Protein AF-A0A0M3J8T7-F1 (afdb_monomer)

Secondary structure (DSSP, 8-state):
---------------GGG---S------HHHHHHHHHHHHHHHHHHHHHH-TT----SS-S-HHHHHHHHHHHHHHHHHHHHHTTSSSPP-HHHHHHHHHHHHHHHHHS-TT-HHHHHHHHHHT-HHHHHHHHHTT---HHHHHHHHHHHHHHHS-GGGHHHHHHS-STTHHHHHHHHHHHHHHHHHHHHHHHHTHHHHHHHHHHHHHHHHHHHHT-

Sequence (217 aa):
PIARRSDAESADQFPLWVAGSSPAKFIDRENLMNVSSAFENLALVHEISLNSNFELPSSPTNPIEKAVKECVHRAFWDKIRDDLREDPPEYTSAFQVLMDIKKMIFEVIPEDRVRLRDEVESNLDEKLLKQQIDNGCFEVDRVTTYLVELMSRLCAPVRDEHIKVIFQNVEYFRGTCELLDQTKIDIANFTIKQNRSEIEAYSCLLVLLSSTFIELF

Nearest PDB structures (foldseek):
  8otz-assembly1_DW  TM=1.724E-01  e=2.177E+00  Bos taurus
  5c21-assembly1_B  TM=1.828E-01  e=7.008E+00  Escherichia coli
  5c22-assembly4_D  TM=1.950E-01  e=9.035E+00  Escherichia coli

Organism: Anisakis simplex (NCBI:txid6269)

Structure (mmCIF, N/CA/C/O backbone):
data_AF-A0A0M3J8T7-F1
#
_entry.id   AF-A0A0M3J8T7-F1
#
loop_
_atom_site.group_PDB
_atom_site.id
_atom_site.type_symbol
_atom_site.label_atom_id
_atom_site.label_alt_id
_atom_site.label_comp_id
_atom_site.label_asym_id
_atom_site.label_entity_id
_atom_site.label_seq_id
_atom_site.pdbx_PDB_ins_code
_atom_site.Cartn_x
_atom_site.Cartn_y
_atom_site.Cartn_z
_atom_site.occupancy
_atom_site.B_iso_or_equiv
_atom_site.auth_seq_id
_atom_site.auth_comp_id
_atom_site.auth_asym_id
_atom_site.auth_atom_id
_atom_site.pdbx_PDB_model_num
ATOM 1 N N . PRO A 1 1 ? 86.735 -25.136 -0.050 1.00 38.28 1 PRO A N 1
ATOM 2 C CA . PRO A 1 1 ? 86.570 -24.334 -1.291 1.00 38.28 1 PRO A CA 1
ATOM 3 C C . PRO A 1 1 ? 85.966 -25.216 -2.410 1.00 38.28 1 PRO A C 1
ATOM 5 O O . PRO A 1 1 ? 86.687 -26.025 -2.972 1.00 38.28 1 PRO A O 1
ATOM 8 N N . ILE A 1 2 ? 84.635 -25.384 -2.526 1.00 34.34 2 ILE A N 1
ATOM 9 C CA . ILE A 1 2 ? 83.646 -24.550 -3.274 1.00 34.34 2 ILE A CA 1
ATOM 10 C C . ILE A 1 2 ? 84.187 -24.196 -4.680 1.00 34.34 2 ILE A C 1
ATOM 12 O O . ILE A 1 2 ? 85.224 -23.550 -4.735 1.00 34.34 2 ILE A O 1
ATOM 16 N N . ALA A 1 3 ? 83.627 -24.608 -5.831 1.00 34.03 3 ALA A N 1
ATOM 17 C CA . ALA A 1 3 ? 82.229 -24.680 -6.316 1.00 34.03 3 ALA A CA 1
ATOM 18 C C . ALA A 1 3 ? 82.029 -25.890 -7.283 1.00 34.03 3 ALA A C 1
ATOM 20 O O . ALA A 1 3 ? 82.968 -26.250 -7.981 1.00 34.03 3 ALA A O 1
ATOM 21 N N . ARG A 1 4 ? 80.960 -26.709 -7.226 1.00 30.42 4 ARG A N 1
ATOM 22 C CA . ARG A 1 4 ? 79.533 -26.582 -7.658 1.00 30.42 4 ARG A CA 1
ATOM 23 C C . ARG A 1 4 ? 79.255 -26.582 -9.186 1.00 30.42 4 ARG A C 1
ATOM 25 O O . ARG A 1 4 ? 79.393 -25.553 -9.827 1.00 30.42 4 ARG A O 1
ATOM 32 N N . ARG A 1 5 ? 78.766 -27.749 -9.657 1.00 38.09 5 ARG A N 1
ATOM 33 C CA . ARG A 1 5 ? 77.617 -28.071 -10.557 1.00 38.09 5 ARG A CA 1
ATOM 34 C C . ARG A 1 5 ? 77.199 -27.104 -11.681 1.00 38.09 5 ARG A C 1
ATOM 36 O O . ARG A 1 5 ? 76.863 -25.960 -11.403 1.00 38.09 5 ARG A O 1
ATOM 43 N N . SER A 1 6 ? 76.935 -27.668 -12.866 1.00 34.66 6 SER A N 1
ATOM 44 C CA . SER A 1 6 ? 75.666 -27.451 -13.598 1.00 34.66 6 SER A CA 1
ATOM 45 C C . SER A 1 6 ? 75.433 -28.517 -14.686 1.00 34.66 6 SER A C 1
ATOM 47 O O . SER A 1 6 ? 75.788 -28.329 -15.840 1.00 34.66 6 SER A O 1
ATOM 49 N N . ASP A 1 7 ? 74.795 -29.623 -14.293 1.00 37.22 7 ASP A N 1
ATOM 50 C CA . ASP A 1 7 ? 73.860 -30.356 -15.156 1.00 37.22 7 ASP A CA 1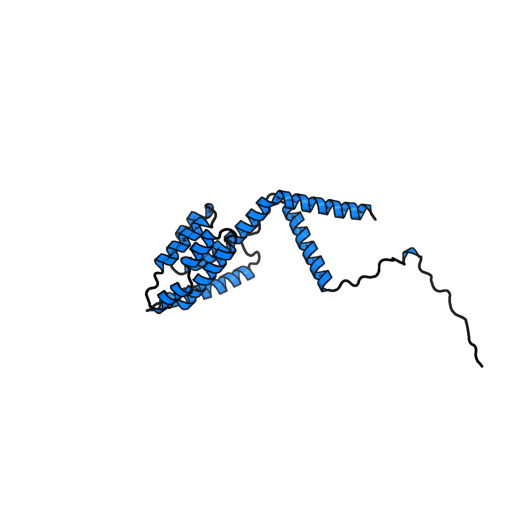
ATOM 51 C C . ASP A 1 7 ? 72.450 -29.913 -14.733 1.00 37.22 7 ASP A C 1
ATOM 53 O O . ASP A 1 7 ? 72.163 -29.950 -13.532 1.00 37.22 7 ASP A O 1
ATOM 57 N N . ALA A 1 8 ? 71.622 -29.458 -15.676 1.00 33.91 8 ALA A N 1
ATOM 58 C CA . ALA A 1 8 ? 70.147 -29.447 -15.636 1.00 33.91 8 ALA A CA 1
ATOM 59 C C . ALA A 1 8 ? 69.649 -28.772 -16.928 1.00 33.91 8 ALA A C 1
ATOM 61 O O . ALA A 1 8 ? 69.901 -27.593 -17.160 1.00 33.91 8 ALA A O 1
ATOM 62 N N . GLU A 1 9 ? 69.181 -29.572 -17.881 1.00 34.53 9 GLU A N 1
ATOM 63 C CA . GLU A 1 9 ? 67.752 -29.707 -18.209 1.00 34.53 9 GLU A CA 1
ATOM 64 C C . GLU A 1 9 ? 67.181 -28.502 -18.967 1.00 34.53 9 GLU A C 1
ATOM 66 O O . GLU A 1 9 ? 66.864 -27.445 -18.426 1.00 34.53 9 GLU A O 1
ATOM 71 N N . SER A 1 10 ? 67.045 -28.730 -20.272 1.00 35.22 10 SER A N 1
ATOM 72 C CA . SER A 1 10 ? 66.178 -28.024 -21.205 1.00 35.22 10 SER A CA 1
ATOM 73 C C . SER A 1 10 ? 64.774 -27.870 -20.619 1.00 35.22 10 SER A C 1
ATOM 75 O O . SER A 1 10 ? 63.993 -28.819 -20.607 1.00 35.22 10 SER A O 1
ATOM 77 N N . ALA A 1 11 ? 64.471 -26.670 -20.131 1.00 38.75 11 ALA A N 1
ATOM 78 C CA . ALA A 1 11 ? 63.119 -26.275 -19.784 1.00 38.75 11 ALA A CA 1
ATOM 79 C C . ALA A 1 11 ? 62.271 -26.218 -21.063 1.00 38.75 11 ALA A C 1
ATOM 81 O O . ALA A 1 11 ? 62.620 -25.500 -22.004 1.00 38.75 11 ALA A O 1
ATOM 82 N N . ASP A 1 12 ? 61.163 -26.961 -21.074 1.00 44.84 12 ASP A N 1
ATOM 83 C CA . ASP A 1 12 ? 60.079 -26.834 -22.046 1.00 44.84 12 ASP A CA 1
ATOM 84 C C . ASP A 1 12 ? 59.580 -25.386 -22.053 1.00 44.84 12 ASP A C 1
ATOM 86 O O . ASP A 1 12 ? 58.807 -24.942 -21.198 1.00 44.84 12 ASP A O 1
ATOM 90 N N . GLN A 1 13 ? 60.086 -24.610 -23.007 1.00 46.25 13 GLN A N 1
ATOM 91 C CA . GLN A 1 13 ? 59.726 -23.216 -23.173 1.00 46.25 13 GLN A CA 1
ATOM 92 C C . GLN A 1 13 ? 58.391 -23.164 -23.916 1.00 46.25 13 GLN A C 1
ATOM 94 O O . GLN A 1 13 ? 58.337 -23.246 -25.144 1.00 46.25 13 GLN A O 1
ATOM 99 N N . PHE A 1 14 ? 57.298 -23.067 -23.156 1.00 42.94 14 PHE A N 1
ATOM 100 C CA . PHE A 1 14 ? 55.974 -22.811 -23.716 1.00 42.94 14 PHE A CA 1
ATOM 101 C C . PHE A 1 14 ? 56.013 -21.566 -24.623 1.00 42.94 14 PHE A C 1
ATOM 103 O O . PHE A 1 14 ? 56.701 -20.589 -24.307 1.00 42.94 14 PHE A O 1
ATOM 110 N N . PRO A 1 15 ? 55.304 -21.585 -25.765 1.00 49.78 15 PRO A N 1
ATOM 111 C CA . PRO A 1 15 ? 55.390 -20.525 -26.758 1.00 49.78 15 PRO A CA 1
ATOM 112 C C . PRO A 1 15 ? 54.908 -19.176 -26.204 1.00 49.78 15 PRO A C 1
ATOM 114 O O . PRO A 1 15 ? 53.978 -19.103 -25.404 1.00 49.78 15 PRO A O 1
ATOM 117 N N . LEU A 1 16 ? 55.536 -18.095 -26.679 1.00 48.91 16 LEU A N 1
ATOM 118 C CA . LEU A 1 16 ? 55.414 -16.716 -26.178 1.00 48.91 16 LEU A CA 1
ATOM 119 C C . LEU A 1 16 ? 53.973 -16.159 -26.130 1.00 48.91 16 LEU A C 1
ATOM 121 O O . LEU A 1 16 ? 53.724 -15.188 -25.425 1.00 48.91 16 LEU A O 1
ATOM 125 N N . TRP A 1 17 ? 53.022 -16.769 -26.846 1.00 53.53 17 TRP A N 1
ATOM 126 C CA . TRP A 1 17 ? 51.603 -16.389 -26.821 1.00 53.53 17 TRP A CA 1
ATOM 127 C C . TRP A 1 17 ? 50.849 -16.894 -25.578 1.00 53.53 17 TRP A C 1
ATOM 129 O O . TRP A 1 17 ? 49.747 -16.428 -25.307 1.00 53.53 17 TRP A O 1
ATOM 139 N N . VAL A 1 18 ? 51.445 -17.800 -24.790 1.00 51.06 18 VAL A N 1
ATOM 140 C CA . VAL A 1 18 ? 50.930 -18.226 -23.473 1.00 51.06 18 VAL A CA 1
ATOM 141 C C . VAL A 1 18 ? 51.182 -17.155 -22.401 1.00 51.06 18 VAL A C 1
ATOM 143 O O . VAL A 1 18 ? 50.504 -17.129 -21.375 1.00 51.06 18 VAL A O 1
ATOM 146 N N . ALA A 1 19 ? 52.098 -16.212 -22.643 1.00 49.31 19 ALA A N 1
ATOM 147 C CA . ALA A 1 19 ? 52.302 -15.051 -21.784 1.00 49.31 19 ALA A CA 1
ATOM 148 C C . ALA A 1 19 ? 51.240 -13.977 -22.077 1.00 49.31 19 ALA A C 1
ATOM 150 O O . ALA A 1 19 ? 51.542 -12.893 -22.575 1.00 49.31 19 ALA A O 1
ATOM 151 N N . GLY A 1 20 ? 49.979 -14.289 -21.774 1.00 45.84 20 GLY A N 1
ATOM 152 C CA . GLY A 1 20 ? 48.913 -13.298 -21.713 1.00 45.84 20 GLY A CA 1
ATOM 153 C C . GLY A 1 20 ? 49.299 -12.221 -20.704 1.00 45.84 20 GLY A C 1
ATOM 154 O O . GLY A 1 20 ? 49.249 -12.437 -19.498 1.00 45.84 20 GLY A O 1
ATOM 155 N N . SER A 1 21 ? 49.701 -11.051 -21.191 1.00 44.50 21 SER A N 1
ATOM 156 C CA . SER A 1 21 ? 50.090 -9.881 -20.399 1.00 44.50 21 SER A CA 1
ATOM 157 C C . SER A 1 21 ? 48.899 -9.154 -19.762 1.00 44.50 21 SER A C 1
ATOM 159 O O . SER A 1 21 ? 48.996 -7.976 -19.423 1.00 44.50 21 SER A O 1
ATOM 161 N N . SER A 1 22 ? 47.781 -9.850 -19.545 1.00 48.53 22 SER A N 1
ATOM 162 C CA . SER A 1 22 ? 46.725 -9.359 -18.671 1.00 48.53 22 SER A CA 1
ATOM 163 C C . SER A 1 22 ? 47.001 -9.898 -17.269 1.00 48.53 22 SER A C 1
ATOM 165 O O . SER A 1 22 ? 47.004 -11.118 -17.089 1.00 48.53 22 SER A O 1
ATOM 167 N N . PRO A 1 23 ? 47.246 -9.039 -16.263 1.00 45.28 23 PRO A N 1
ATOM 168 C CA . PRO A 1 23 ? 47.346 -9.493 -14.885 1.00 45.28 23 PRO A CA 1
ATOM 169 C C . PRO A 1 23 ? 46.112 -10.335 -14.560 1.00 45.28 23 PRO A C 1
ATOM 171 O O . PRO A 1 23 ? 44.992 -9.899 -14.844 1.00 45.28 23 PRO A O 1
ATOM 174 N N . ALA A 1 24 ? 46.302 -11.525 -13.986 1.00 51.16 24 ALA A N 1
ATOM 175 C CA . ALA A 1 24 ? 45.203 -12.295 -13.422 1.00 51.16 24 ALA A CA 1
ATOM 176 C C . ALA A 1 24 ? 44.588 -11.458 -12.292 1.00 51.16 24 ALA A C 1
ATOM 178 O O . ALA A 1 24 ? 45.058 -11.465 -11.155 1.00 51.16 24 ALA A O 1
ATOM 179 N N . LYS A 1 25 ? 43.579 -10.649 -12.626 1.00 60.38 25 LYS A N 1
ATOM 180 C CA . LYS A 1 25 ? 42.753 -9.971 -11.638 1.00 60.38 25 LYS A CA 1
ATOM 181 C C . LYS A 1 25 ? 41.928 -11.061 -10.980 1.00 60.38 25 LYS A C 1
ATOM 183 O O . LYS A 1 25 ? 41.021 -11.609 -11.599 1.00 60.38 25 LYS A O 1
ATOM 188 N N . PHE A 1 26 ? 42.284 -11.402 -9.749 1.00 60.09 26 PHE A N 1
ATOM 189 C CA . PHE A 1 26 ? 41.436 -12.234 -8.915 1.00 60.09 26 PHE A CA 1
ATOM 190 C C . PHE A 1 26 ? 40.088 -11.524 -8.777 1.00 60.09 26 PHE A C 1
ATOM 192 O O . PHE A 1 26 ? 40.016 -10.383 -8.324 1.00 60.09 26 PHE A O 1
ATOM 199 N N . ILE A 1 27 ? 39.036 -12.170 -9.273 1.00 65.88 27 ILE A N 1
ATOM 200 C CA . ILE A 1 27 ? 37.672 -11.681 -9.125 1.00 65.88 27 ILE A CA 1
ATOM 201 C C . ILE A 1 27 ? 37.224 -12.120 -7.738 1.00 65.88 27 ILE A C 1
ATOM 203 O O . ILE A 1 27 ? 37.012 -13.309 -7.494 1.00 65.88 27 ILE A O 1
ATOM 207 N N . ASP A 1 28 ? 37.109 -11.165 -6.822 1.00 82.50 28 ASP A N 1
ATOM 208 C CA . ASP A 1 28 ? 36.542 -11.431 -5.505 1.00 82.50 28 ASP A CA 1
ATOM 209 C C . ASP A 1 28 ? 35.095 -11.920 -5.627 1.00 82.50 28 ASP A C 1
ATOM 211 O O . ASP A 1 28 ? 34.356 -11.543 -6.540 1.00 82.50 28 ASP A O 1
ATOM 215 N N . ARG A 1 29 ? 34.666 -12.758 -4.679 1.00 78.62 29 ARG A N 1
ATOM 216 C CA . ARG A 1 29 ? 33.330 -13.374 -4.685 1.00 78.62 29 ARG A CA 1
ATOM 217 C C . ARG A 1 29 ? 32.199 -12.342 -4.775 1.00 78.62 29 ARG A C 1
ATOM 219 O O . ARG A 1 29 ? 31.196 -12.606 -5.426 1.00 78.62 29 ARG A O 1
ATOM 226 N N . GLU A 1 30 ? 32.365 -11.186 -4.143 1.00 82.00 30 GLU A N 1
ATOM 227 C CA . GLU A 1 30 ? 31.408 -10.076 -4.204 1.00 82.00 30 GLU A CA 1
ATOM 228 C C . GLU A 1 30 ? 31.293 -9.503 -5.623 1.00 82.00 30 GLU A C 1
ATOM 230 O O . GLU A 1 30 ? 30.192 -9.366 -6.150 1.00 82.00 30 GLU A O 1
ATOM 235 N N . ASN A 1 31 ? 32.428 -9.283 -6.293 1.00 79.19 31 ASN A N 1
ATOM 236 C CA . ASN A 1 31 ? 32.453 -8.851 -7.689 1.00 79.19 31 ASN A CA 1
ATOM 237 C C . ASN A 1 31 ? 31.808 -9.895 -8.611 1.00 79.19 31 ASN A C 1
ATOM 239 O O . ASN A 1 31 ? 31.080 -9.528 -9.528 1.00 79.19 31 ASN A O 1
ATOM 243 N N . LEU A 1 32 ? 32.018 -11.188 -8.347 1.00 82.12 32 LEU A N 1
ATOM 244 C CA . LEU A 1 32 ? 31.382 -12.263 -9.110 1.00 82.12 32 LEU A CA 1
ATOM 245 C C . LEU A 1 32 ? 29.853 -12.275 -8.940 1.00 82.12 32 LEU A C 1
ATOM 247 O O . LEU A 1 32 ? 29.139 -12.432 -9.928 1.00 82.12 32 LEU A O 1
ATOM 251 N N . MET A 1 33 ? 29.347 -12.078 -7.717 1.00 81.81 33 MET A N 1
ATOM 252 C CA . MET A 1 33 ? 27.902 -11.969 -7.474 1.00 81.81 33 MET A CA 1
ATOM 253 C C . MET A 1 33 ? 27.307 -10.742 -8.167 1.00 81.81 33 MET A C 1
ATOM 255 O O . MET A 1 33 ? 26.292 -10.867 -8.843 1.00 81.81 33 MET A O 1
ATOM 259 N N . ASN A 1 34 ? 27.967 -9.586 -8.072 1.00 83.94 34 ASN A N 1
ATOM 260 C CA . ASN A 1 34 ? 27.513 -8.357 -8.724 1.00 83.94 34 ASN A CA 1
ATOM 261 C C . ASN A 1 34 ? 27.444 -8.509 -10.250 1.00 83.94 34 ASN A C 1
ATOM 263 O O . ASN A 1 34 ? 26.488 -8.053 -10.875 1.00 83.94 34 ASN A O 1
ATOM 267 N N . VAL A 1 35 ? 28.430 -9.182 -10.851 1.00 81.50 35 VAL A N 1
ATOM 268 C CA . VAL A 1 35 ? 28.433 -9.493 -12.286 1.00 81.50 35 VAL A CA 1
ATOM 269 C C . VAL A 1 35 ? 27.283 -10.438 -12.644 1.00 81.50 35 VAL A C 1
ATOM 271 O O . VAL A 1 35 ? 26.592 -10.181 -13.625 1.00 81.50 35 VAL A O 1
ATOM 274 N N . SER A 1 36 ? 27.027 -11.481 -11.845 1.00 81.12 36 SER A N 1
ATOM 275 C CA . SER A 1 36 ? 25.894 -12.398 -12.059 1.00 81.12 36 SER A CA 1
ATOM 276 C C . SER A 1 36 ? 24.556 -11.656 -12.067 1.00 81.12 36 SER A C 1
ATOM 278 O O . SER A 1 36 ? 23.798 -11.773 -13.027 1.00 81.12 36 SER A O 1
ATOM 280 N N . SER A 1 37 ? 24.302 -10.820 -11.057 1.00 82.06 37 SER A N 1
ATOM 281 C CA . SER A 1 37 ? 23.077 -10.016 -10.977 1.00 82.06 37 SER A CA 1
ATOM 282 C C . SER A 1 37 ? 22.955 -9.034 -12.144 1.00 82.06 37 SER A C 1
ATOM 284 O O . SER A 1 37 ? 21.866 -8.812 -12.668 1.00 82.06 37 SER A O 1
ATOM 286 N N . ALA A 1 38 ? 24.073 -8.449 -12.588 1.00 81.62 38 ALA A N 1
ATOM 287 C CA . ALA A 1 38 ? 24.079 -7.573 -13.753 1.00 81.62 38 ALA A CA 1
ATOM 288 C C . ALA A 1 38 ? 23.670 -8.324 -15.030 1.00 81.62 38 ALA A C 1
ATOM 290 O O . ALA A 1 38 ? 22.886 -7.786 -15.806 1.00 81.62 38 ALA A O 1
ATOM 291 N N . PHE A 1 39 ? 24.140 -9.562 -15.228 1.00 82.88 39 PHE A N 1
ATOM 292 C CA . PHE A 1 39 ? 23.739 -10.410 -16.357 1.00 82.88 39 PHE A CA 1
ATOM 293 C C . PHE A 1 39 ? 22.260 -10.803 -16.310 1.00 82.88 39 PHE A C 1
ATOM 295 O O . PHE A 1 39 ? 21.596 -10.772 -17.344 1.00 82.88 39 PHE A O 1
ATOM 302 N N . GLU A 1 40 ? 21.730 -11.134 -15.134 1.00 82.56 40 GLU A N 1
ATOM 303 C CA . GLU A 1 40 ? 20.306 -11.441 -14.949 1.00 82.56 40 GLU A CA 1
ATOM 304 C C . GLU A 1 40 ? 19.422 -10.236 -15.295 1.00 82.56 40 GLU A C 1
ATOM 306 O O . GLU A 1 40 ? 18.485 -10.357 -16.086 1.00 82.56 40 GLU A O 1
ATOM 311 N N . ASN A 1 41 ? 19.777 -9.049 -14.794 1.00 84.56 41 ASN A N 1
ATOM 312 C CA . ASN A 1 41 ? 19.087 -7.802 -15.132 1.00 84.56 41 ASN A CA 1
ATOM 313 C C . ASN A 1 41 ? 19.139 -7.512 -16.640 1.00 84.56 41 ASN A C 1
ATOM 315 O O . ASN A 1 41 ? 18.182 -6.997 -17.213 1.00 84.56 41 ASN A O 1
ATOM 319 N N . LEU A 1 42 ? 20.246 -7.859 -17.294 1.00 83.19 42 LEU A N 1
ATOM 320 C CA . LEU A 1 42 ? 20.436 -7.689 -18.731 1.00 83.19 42 LEU A CA 1
ATOM 321 C C . LEU A 1 42 ? 19.563 -8.609 -19.565 1.00 83.19 42 LEU A C 1
ATOM 323 O O . LEU A 1 42 ? 18.949 -8.171 -20.537 1.00 83.19 42 LEU A O 1
ATOM 327 N N . ALA A 1 43 ? 19.518 -9.882 -19.175 1.00 83.25 43 ALA A N 1
ATOM 328 C CA . ALA A 1 43 ? 18.658 -10.872 -19.794 1.00 83.25 43 ALA A CA 1
ATOM 329 C C . ALA A 1 43 ? 17.193 -10.436 -19.678 1.00 83.25 43 ALA A C 1
ATOM 331 O O . ALA A 1 43 ? 16.462 -10.498 -20.664 1.00 83.25 43 ALA A O 1
ATOM 332 N N . LEU A 1 44 ? 16.806 -9.889 -18.521 1.00 84.56 44 LEU A N 1
ATOM 333 C CA . LEU A 1 44 ? 15.478 -9.327 -18.303 1.00 84.56 44 LEU A CA 1
ATOM 334 C C . LEU A 1 44 ? 15.200 -8.105 -19.198 1.00 84.56 44 LEU A C 1
ATOM 336 O O . LEU A 1 44 ? 14.161 -8.054 -19.848 1.00 84.56 44 LEU A O 1
ATOM 340 N N . VAL A 1 45 ? 16.121 -7.137 -19.293 1.00 85.75 45 VAL A N 1
ATOM 341 C CA . VAL A 1 45 ? 15.995 -5.978 -20.208 1.00 85.75 45 VAL A CA 1
ATOM 342 C C . VAL A 1 45 ? 15.803 -6.437 -21.654 1.00 85.75 45 VAL A C 1
ATOM 344 O O . VAL A 1 45 ? 14.950 -5.910 -22.374 1.00 85.75 45 VAL A O 1
ATOM 347 N N . HIS A 1 46 ? 16.565 -7.446 -22.073 1.00 85.62 46 HIS A N 1
ATOM 348 C CA . HIS A 1 46 ? 16.453 -8.017 -23.406 1.00 85.62 46 HIS A CA 1
ATOM 349 C C . HIS A 1 46 ? 15.092 -8.695 -23.625 1.00 85.62 46 HIS A C 1
ATOM 351 O O . HIS A 1 46 ? 14.426 -8.422 -24.625 1.00 85.62 46 HIS A O 1
ATOM 357 N N . GLU A 1 47 ? 14.629 -9.505 -22.673 1.00 85.75 47 GLU A N 1
ATOM 358 C CA . GLU A 1 47 ? 13.313 -10.148 -22.714 1.00 85.75 47 GLU A CA 1
ATOM 359 C C . GLU A 1 47 ? 12.174 -9.123 -22.823 1.00 85.75 47 GLU A C 1
ATOM 361 O O . GLU A 1 47 ? 11.317 -9.238 -23.706 1.00 85.75 47 GLU A O 1
ATOM 366 N N . ILE A 1 48 ? 12.200 -8.080 -21.986 1.00 86.88 48 ILE A N 1
ATOM 367 C CA . ILE A 1 48 ? 11.214 -6.992 -22.008 1.00 86.88 48 ILE A CA 1
ATOM 368 C C . ILE A 1 48 ? 11.205 -6.310 -23.379 1.00 86.88 48 ILE A C 1
ATOM 370 O O . ILE A 1 48 ? 10.129 -6.041 -23.916 1.00 86.88 48 ILE A O 1
ATOM 374 N N . SER A 1 49 ? 12.382 -6.056 -23.965 1.00 85.06 49 SER A N 1
ATOM 375 C CA . SER A 1 49 ? 12.493 -5.395 -25.271 1.00 85.06 49 SER A CA 1
ATOM 376 C C . SER A 1 49 ? 11.864 -6.212 -26.405 1.00 85.06 49 SER A C 1
ATOM 378 O O . SER A 1 49 ? 11.156 -5.653 -27.240 1.00 85.06 49 SER A O 1
ATOM 380 N N . LEU A 1 50 ? 12.048 -7.537 -26.405 1.00 84.94 50 LEU A N 1
ATOM 381 C CA . LEU A 1 50 ? 11.540 -8.422 -27.457 1.00 84.94 50 LEU A CA 1
ATOM 382 C C . LEU A 1 50 ? 10.042 -8.710 -27.323 1.00 84.94 50 LEU A C 1
A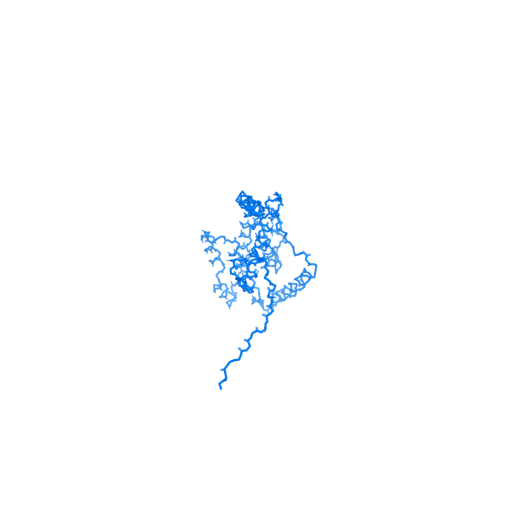TOM 384 O O . LEU A 1 50 ? 9.357 -8.911 -28.327 1.00 84.94 50 LEU A O 1
ATOM 388 N N . ASN A 1 51 ? 9.518 -8.744 -26.096 1.00 85.81 51 ASN A N 1
ATOM 389 C CA . ASN A 1 51 ? 8.117 -9.057 -25.850 1.00 85.81 51 ASN A CA 1
ATOM 390 C C . ASN A 1 51 ? 7.266 -7.782 -25.734 1.00 85.81 51 ASN A C 1
ATOM 392 O O . ASN A 1 51 ? 7.186 -7.157 -24.671 1.00 85.81 51 ASN A O 1
ATOM 396 N N . SER A 1 52 ? 6.578 -7.418 -26.826 1.00 79.62 52 SER A N 1
ATOM 397 C CA . SER A 1 52 ? 5.691 -6.240 -26.902 1.00 79.62 52 SER A CA 1
ATOM 398 C C . SER A 1 52 ? 4.598 -6.216 -25.829 1.00 79.62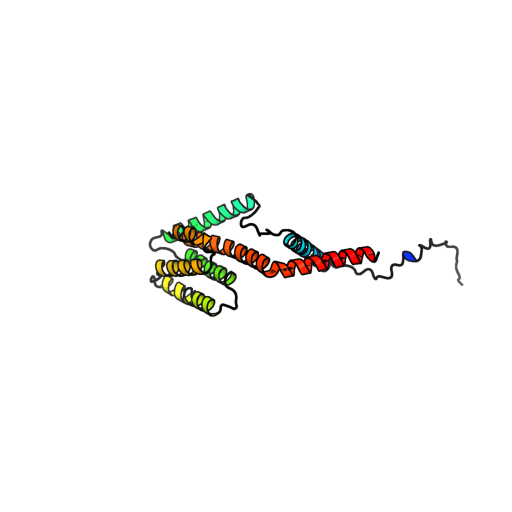 52 SER A C 1
ATOM 400 O O . SER A 1 52 ? 4.169 -5.143 -25.408 1.00 79.62 52 SER A O 1
ATOM 402 N N . ASN A 1 53 ? 4.188 -7.394 -25.358 1.00 83.12 53 ASN A N 1
ATOM 403 C CA . ASN A 1 53 ? 3.119 -7.584 -24.381 1.00 83.12 53 ASN A CA 1
ATOM 404 C C . ASN A 1 53 ? 3.660 -8.052 -23.021 1.00 83.12 53 ASN A C 1
ATOM 406 O O . ASN A 1 53 ? 2.934 -8.695 -22.269 1.00 83.12 53 ASN A O 1
ATOM 410 N N . PHE A 1 54 ? 4.936 -7.785 -22.721 1.00 86.31 54 PHE A N 1
ATOM 411 C CA . PHE A 1 54 ? 5.523 -8.123 -21.428 1.00 86.31 54 PHE A CA 1
ATOM 412 C C . PHE A 1 54 ? 4.730 -7.486 -20.278 1.00 86.31 54 PHE A C 1
ATOM 414 O O . PHE A 1 54 ? 4.527 -6.270 -20.257 1.00 86.31 54 PHE A O 1
ATOM 421 N N . GLU A 1 55 ? 4.329 -8.310 -19.311 1.00 83.94 55 GLU A N 1
ATOM 422 C CA . GLU A 1 55 ? 3.672 -7.899 -18.073 1.00 83.94 55 GLU A CA 1
ATOM 423 C C . GLU A 1 55 ? 4.137 -8.804 -16.929 1.00 83.94 55 GLU A C 1
ATOM 425 O O . GLU A 1 55 ? 4.234 -10.024 -17.073 1.00 83.94 55 GLU A O 1
ATOM 430 N N . LEU A 1 56 ? 4.412 -8.203 -15.776 1.00 83.75 56 LEU A N 1
ATOM 431 C CA . LEU A 1 56 ? 4.681 -8.916 -14.539 1.00 83.75 56 LEU A CA 1
ATOM 432 C C . LEU A 1 56 ? 3.403 -9.630 -14.065 1.00 83.75 56 LEU A C 1
ATOM 434 O O . LEU A 1 56 ? 2.330 -9.013 -14.054 1.00 83.75 56 LEU A O 1
ATOM 438 N N . PRO A 1 57 ? 3.497 -10.906 -13.651 1.00 79.06 57 PRO A N 1
ATOM 439 C CA . PRO A 1 57 ? 2.347 -11.676 -13.201 1.00 79.06 57 PRO A CA 1
ATOM 440 C C . PRO A 1 57 ? 1.807 -11.146 -11.868 1.00 79.06 57 PRO A C 1
ATOM 442 O O . PRO A 1 57 ? 2.561 -10.839 -10.948 1.00 79.06 57 PRO A O 1
ATOM 445 N N . SER A 1 58 ? 0.481 -11.103 -11.732 1.00 67.19 58 SER A N 1
ATOM 446 C CA . SER A 1 58 ? -0.210 -10.572 -10.548 1.00 67.19 58 SER A CA 1
ATOM 447 C C . SER A 1 58 ? -0.317 -11.551 -9.366 1.00 67.19 58 SER A C 1
ATOM 449 O O . SER A 1 58 ? -0.930 -11.227 -8.351 1.00 67.19 58 SER A O 1
ATOM 451 N N . SER A 1 59 ? 0.212 -12.776 -9.480 1.00 63.84 59 SER A N 1
ATOM 452 C CA . SER A 1 59 ? 0.024 -13.853 -8.493 1.00 63.84 59 SER A CA 1
ATOM 453 C C . SER A 1 59 ? 1.279 -14.711 -8.310 1.00 63.84 59 SER A C 1
ATOM 455 O O . SER A 1 59 ? 2.020 -14.901 -9.275 1.00 63.84 59 SER A O 1
ATOM 457 N N . PRO A 1 60 ? 1.508 -15.272 -7.102 1.00 58.97 60 PRO A N 1
ATOM 458 C CA . PRO A 1 60 ? 2.653 -16.139 -6.847 1.00 58.97 60 PRO A CA 1
ATOM 459 C C . PRO A 1 60 ? 2.569 -17.402 -7.709 1.00 58.97 60 PRO A C 1
ATOM 461 O O . PRO A 1 60 ? 1.556 -18.104 -7.717 1.00 58.97 60 PRO A O 1
ATOM 464 N N . THR A 1 61 ? 3.654 -17.699 -8.421 1.00 58.81 61 THR A N 1
ATOM 465 C CA . THR A 1 61 ? 3.758 -18.837 -9.348 1.00 58.81 61 THR A CA 1
ATOM 466 C C . THR A 1 61 ? 3.773 -20.187 -8.615 1.00 58.81 61 THR A C 1
ATOM 468 O O . THR A 1 61 ? 3.449 -21.216 -9.206 1.00 58.81 61 THR A O 1
ATOM 471 N N . ASN A 1 62 ? 4.128 -20.210 -7.323 1.00 70.75 62 ASN A N 1
ATOM 472 C CA . ASN A 1 62 ? 4.282 -21.439 -6.549 1.00 70.75 62 ASN A CA 1
ATOM 473 C C . ASN A 1 62 ? 3.019 -21.775 -5.716 1.00 70.75 62 ASN A C 1
ATOM 475 O O . ASN A 1 62 ? 2.625 -20.995 -4.845 1.00 70.75 62 ASN A O 1
ATOM 479 N N . PRO A 1 63 ? 2.400 -22.958 -5.908 1.00 68.56 63 PRO A N 1
ATOM 480 C CA . PRO A 1 63 ? 1.192 -23.357 -5.183 1.00 68.56 63 PRO A CA 1
ATOM 481 C C . PRO A 1 63 ? 1.406 -23.547 -3.672 1.00 68.56 63 PRO A C 1
ATOM 483 O O . PRO A 1 63 ? 0.469 -23.348 -2.902 1.00 68.56 63 PRO A O 1
ATOM 486 N N . ILE A 1 64 ? 2.619 -23.892 -3.230 1.00 55.12 64 ILE A N 1
ATOM 487 C CA . ILE A 1 64 ? 2.955 -24.027 -1.804 1.00 55.12 64 ILE A CA 1
ATOM 488 C C . ILE A 1 64 ? 3.068 -22.644 -1.165 1.00 55.12 64 ILE A C 1
ATOM 490 O O . ILE A 1 64 ? 2.501 -22.412 -0.103 1.00 55.12 64 ILE A O 1
ATOM 494 N N . GLU A 1 65 ? 3.746 -21.712 -1.833 1.00 60.03 65 GLU A N 1
ATOM 495 C CA . GLU A 1 65 ? 3.846 -20.318 -1.389 1.00 60.03 65 GLU A CA 1
ATOM 496 C C . GLU A 1 65 ? 2.457 -19.682 -1.280 1.00 60.03 65 GLU A C 1
ATOM 498 O O . GLU A 1 65 ? 2.137 -19.053 -0.272 1.00 60.03 65 GLU A O 1
ATOM 503 N N . LYS A 1 66 ? 1.591 -19.941 -2.266 1.00 69.94 66 LYS A N 1
ATOM 504 C CA . LYS A 1 66 ? 0.189 -19.524 -2.242 1.00 69.94 66 LYS A CA 1
ATOM 505 C C . LYS A 1 66 ? -0.570 -20.114 -1.050 1.00 69.94 66 LYS A C 1
ATOM 507 O O . LYS A 1 66 ? -1.202 -19.364 -0.315 1.00 69.94 66 LYS A O 1
ATOM 512 N N . ALA A 1 67 ? -0.479 -21.425 -0.824 1.00 58.62 67 ALA A N 1
ATOM 513 C CA . ALA A 1 67 ? -1.180 -22.095 0.273 1.00 58.62 67 ALA A CA 1
ATOM 514 C C . ALA A 1 67 ? -0.694 -21.637 1.661 1.00 58.62 67 ALA A C 1
ATOM 516 O O . ALA A 1 67 ? -1.501 -21.446 2.570 1.00 58.62 67 ALA A O 1
ATOM 517 N N . VAL A 1 68 ? 0.616 -21.423 1.827 1.00 55.50 68 VAL A N 1
ATOM 518 C CA . VAL A 1 68 ? 1.202 -20.893 3.068 1.00 55.50 68 VAL A CA 1
ATOM 519 C C . VAL A 1 68 ? 0.754 -19.449 3.294 1.00 55.50 68 VAL A C 1
ATOM 521 O O . VAL A 1 68 ? 0.298 -19.129 4.391 1.00 55.50 68 VAL A O 1
ATOM 524 N N . LYS A 1 69 ? 0.802 -18.601 2.257 1.00 67.94 69 LYS A N 1
ATOM 525 C CA . LYS A 1 69 ? 0.311 -17.216 2.313 1.00 67.94 69 LYS A CA 1
ATOM 526 C C . LYS A 1 69 ? -1.168 -17.175 2.702 1.00 67.94 69 LYS A C 1
ATOM 528 O O . LYS A 1 69 ? -1.529 -16.470 3.636 1.00 67.94 69 LYS A O 1
ATOM 533 N N . GLU A 1 70 ? -2.010 -17.983 2.061 1.00 71.62 70 GLU A N 1
ATOM 534 C CA . GLU A 1 70 ? -3.447 -18.068 2.356 1.00 71.62 70 GLU A CA 1
ATOM 535 C C . GLU A 1 70 ? -3.732 -18.557 3.782 1.00 71.62 70 GLU A C 1
ATOM 537 O O . GLU A 1 70 ? -4.582 -17.986 4.465 1.00 71.62 70 GLU A O 1
ATOM 542 N N . CYS A 1 71 ? -3.021 -19.583 4.259 1.00 53.91 71 CYS A N 1
ATOM 543 C CA . CYS A 1 71 ? -3.217 -20.131 5.600 1.00 53.91 71 CYS A CA 1
ATOM 544 C C . CYS A 1 71 ? -2.812 -19.137 6.699 1.00 53.91 71 CYS A C 1
ATOM 546 O O . CYS A 1 71 ? -3.553 -18.954 7.666 1.00 53.91 71 CYS A O 1
ATOM 548 N N . VAL A 1 72 ? -1.655 -18.482 6.547 1.00 60.06 72 VAL A N 1
ATOM 549 C CA . VAL A 1 72 ? -1.159 -17.477 7.502 1.00 60.06 72 VAL A CA 1
ATOM 550 C C . VAL A 1 72 ? -2.060 -16.246 7.497 1.00 60.06 72 VAL A C 1
ATOM 552 O O . VAL A 1 72 ? -2.446 -15.766 8.561 1.00 60.06 72 VAL A O 1
ATOM 555 N N . HIS A 1 73 ? -2.458 -15.776 6.311 1.00 75.75 73 HIS A N 1
ATOM 556 C CA . HIS A 1 73 ? -3.378 -14.651 6.189 1.00 75.75 73 HIS A CA 1
ATOM 557 C C . HIS A 1 73 ? -4.729 -14.985 6.829 1.00 75.75 73 HIS A C 1
ATOM 559 O O . HIS A 1 73 ? -5.252 -14.172 7.582 1.00 75.75 73 HIS A O 1
ATOM 565 N N . ARG A 1 74 ? -5.283 -16.184 6.602 1.00 77.50 74 ARG A N 1
ATOM 566 C CA . ARG A 1 74 ? -6.561 -16.590 7.205 1.00 77.50 74 ARG A CA 1
ATOM 567 C C . ARG A 1 74 ? -6.517 -16.525 8.732 1.00 77.50 74 ARG A C 1
ATOM 569 O O . ARG A 1 74 ? -7.363 -15.858 9.311 1.00 77.50 74 ARG A O 1
ATOM 576 N N . ALA A 1 75 ? -5.531 -17.158 9.367 1.00 73.81 75 ALA A N 1
ATOM 577 C CA . ALA A 1 75 ? -5.432 -17.172 10.829 1.00 73.81 75 ALA A CA 1
ATOM 578 C C . ALA A 1 75 ? -5.286 -15.757 11.421 1.00 73.81 75 ALA A C 1
ATOM 580 O O . ALA A 1 75 ? -5.853 -15.453 12.469 1.00 73.81 75 ALA A O 1
ATOM 581 N N . PHE A 1 76 ? -4.561 -14.879 10.725 1.00 79.94 76 PHE A N 1
ATOM 582 C CA . PHE A 1 76 ? -4.416 -13.478 11.106 1.00 79.94 76 PHE A CA 1
ATOM 583 C C . PHE A 1 76 ? -5.746 -12.708 11.040 1.00 79.94 76 PHE A C 1
ATOM 585 O O . PHE A 1 76 ? -6.112 -12.023 11.994 1.00 79.94 76 PHE A O 1
ATOM 592 N N . TRP A 1 77 ? -6.499 -12.850 9.946 1.00 82.31 77 TRP A N 1
ATOM 593 C CA . TRP A 1 77 ? -7.795 -12.183 9.784 1.00 82.31 77 TRP A CA 1
ATOM 594 C C . TRP A 1 77 ? -8.886 -12.770 10.683 1.00 82.31 77 TRP A C 1
ATOM 596 O O . TRP A 1 77 ? -9.758 -12.031 11.134 1.00 82.31 77 TRP A O 1
ATOM 606 N N . ASP A 1 78 ? -8.825 -14.070 10.981 1.00 83.44 78 ASP A N 1
ATOM 607 C CA . ASP A 1 78 ? -9.722 -14.714 11.941 1.00 83.44 78 ASP A CA 1
ATOM 608 C C . ASP A 1 78 ? -9.538 -14.111 13.338 1.00 83.44 78 ASP A C 1
ATOM 610 O O . ASP A 1 78 ? -10.529 -13.719 13.948 1.00 83.44 78 ASP A O 1
ATOM 614 N N . LYS A 1 79 ? -8.288 -13.904 13.781 1.00 83.81 79 LYS A N 1
ATOM 615 C CA . LYS A 1 79 ? -8.003 -13.213 15.046 1.00 83.81 79 LYS A CA 1
ATOM 616 C C . LYS A 1 79 ? -8.617 -11.812 15.082 1.00 83.81 79 LYS A C 1
ATOM 618 O O . LYS A 1 79 ? -9.344 -11.499 16.009 1.00 83.81 79 LYS A O 1
ATOM 623 N N . ILE A 1 80 ? -8.376 -10.979 14.066 1.00 80.94 80 ILE A N 1
ATOM 624 C CA . ILE A 1 80 ? -8.932 -9.611 14.029 1.00 80.94 80 ILE A CA 1
ATOM 625 C C . ILE A 1 80 ? -10.464 -9.642 14.071 1.00 80.94 80 ILE A C 1
ATOM 627 O O . ILE A 1 80 ? -11.095 -8.776 14.672 1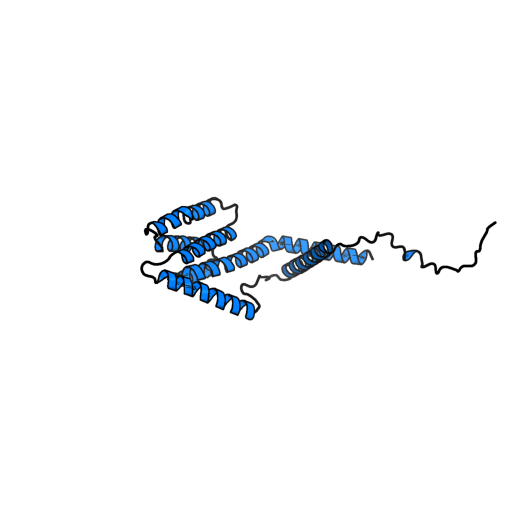.00 80.94 80 ILE A O 1
ATOM 631 N N . ARG A 1 81 ? -11.081 -10.636 13.426 1.00 81.81 81 ARG A N 1
ATOM 632 C CA . ARG A 1 81 ? -12.535 -10.804 13.452 1.00 81.81 81 ARG A CA 1
ATOM 633 C C . ARG A 1 81 ? -13.040 -11.141 14.849 1.00 81.81 81 ARG A C 1
ATOM 635 O O . ARG A 1 81 ? -14.122 -10.681 15.200 1.00 81.81 81 ARG A O 1
ATOM 642 N N . ASP A 1 82 ? -12.293 -11.935 15.601 1.00 84.19 82 ASP A N 1
ATOM 643 C CA . ASP A 1 82 ? -12.634 -12.289 16.973 1.00 84.19 82 ASP A CA 1
ATOM 644 C C . ASP A 1 82 ? -12.398 -11.106 17.929 1.00 84.19 82 ASP A C 1
ATOM 646 O O . ASP A 1 82 ? -13.326 -10.765 18.657 1.00 84.19 82 ASP A O 1
ATOM 650 N N . ASP A 1 83 ? -11.264 -10.397 17.823 1.00 82.69 83 ASP A N 1
ATOM 651 C CA . ASP A 1 83 ? -10.952 -9.175 18.592 1.00 82.69 83 ASP A CA 1
ATOM 652 C C . ASP A 1 83 ? -12.080 -8.120 18.451 1.00 82.69 83 ASP A C 1
ATOM 654 O O . ASP A 1 83 ? -12.537 -7.516 19.423 1.00 82.69 83 ASP A O 1
ATOM 658 N N . LEU A 1 84 ? -12.608 -7.932 17.234 1.00 76.38 84 LEU A N 1
ATOM 659 C CA . LEU A 1 84 ? -13.689 -6.971 16.960 1.00 76.38 84 LEU A CA 1
ATOM 660 C C . LEU A 1 84 ? -15.091 -7.444 17.385 1.00 76.38 84 LEU A C 1
ATOM 662 O O . LEU A 1 84 ? -16.030 -6.648 17.356 1.00 76.38 84 LEU A O 1
ATOM 666 N N . ARG A 1 85 ? -15.267 -8.727 17.720 1.00 80.25 85 ARG A N 1
ATOM 667 C CA . ARG A 1 85 ? -16.540 -9.283 18.216 1.00 80.25 85 ARG A CA 1
ATOM 668 C C . ARG A 1 85 ? -16.667 -9.210 19.734 1.00 80.25 85 ARG A C 1
ATOM 670 O O . ARG A 1 85 ? -17.752 -9.500 20.240 1.00 80.25 85 ARG A O 1
ATOM 677 N N . GLU A 1 86 ? -15.590 -8.882 20.441 1.00 80.62 86 GLU A N 1
ATOM 678 C CA . GLU A 1 86 ? -15.624 -8.677 21.887 1.00 80.62 86 GLU A CA 1
ATOM 679 C C . GLU A 1 86 ? -16.543 -7.503 22.273 1.00 80.62 86 GLU A C 1
ATOM 681 O O . GLU A 1 86 ? -16.853 -6.632 21.457 1.00 80.62 86 GLU A O 1
ATOM 686 N N . ASP A 1 87 ? -17.005 -7.495 23.526 1.00 75.06 87 ASP A N 1
ATOM 687 C CA . ASP A 1 87 ? -17.831 -6.421 24.089 1.00 75.06 87 ASP A CA 1
ATOM 688 C C . ASP A 1 87 ? -17.174 -5.877 25.376 1.00 75.06 87 ASP A C 1
ATOM 690 O O . ASP A 1 87 ? -17.263 -6.529 26.425 1.00 75.06 87 ASP A O 1
ATOM 694 N N . PRO A 1 88 ? -16.489 -4.713 25.327 1.00 74.25 88 PRO A N 1
ATOM 695 C CA . PRO A 1 88 ? -16.308 -3.836 24.162 1.00 74.25 88 PRO A CA 1
ATOM 696 C C . PRO A 1 88 ? -15.273 -4.377 23.144 1.00 74.25 88 PRO A C 1
ATOM 698 O O . PRO A 1 88 ? -14.393 -5.139 23.540 1.00 74.25 88 PRO A O 1
ATOM 701 N N . PRO A 1 89 ? -15.316 -3.955 21.863 1.00 77.44 89 PRO A N 1
ATOM 702 C CA . PRO A 1 89 ? -14.390 -4.436 20.830 1.00 77.44 89 PRO A CA 1
ATOM 703 C C . PRO A 1 89 ? -12.922 -4.080 21.104 1.00 77.44 89 PRO A C 1
ATOM 705 O O . PRO A 1 89 ? -12.618 -2.941 21.478 1.00 77.44 89 PRO A O 1
ATOM 708 N N . GLU A 1 90 ? -11.999 -5.004 20.821 1.00 83.25 90 GLU A N 1
ATOM 709 C CA . GLU A 1 90 ? -10.558 -4.752 20.890 1.00 83.25 90 GLU A CA 1
ATOM 710 C C . GLU A 1 90 ? -10.010 -4.284 19.528 1.00 83.25 90 GLU A C 1
ATOM 712 O O . GLU A 1 90 ? -10.019 -5.002 18.529 1.00 83.25 90 GLU A O 1
ATOM 717 N N . TYR A 1 91 ? -9.475 -3.060 19.478 1.00 81.12 91 TYR A N 1
ATOM 718 C CA . TYR A 1 91 ? -8.985 -2.455 18.231 1.00 81.12 91 TYR A CA 1
ATOM 719 C C . TYR A 1 91 ? -7.478 -2.614 17.988 1.00 81.12 91 TYR A C 1
ATOM 721 O O . TYR A 1 91 ? -7.003 -2.205 16.930 1.00 81.12 91 TYR A O 1
ATOM 729 N N . THR A 1 92 ? -6.710 -3.200 18.913 1.00 85.31 92 THR A N 1
ATOM 730 C CA . THR A 1 92 ? -5.235 -3.254 18.848 1.00 85.31 92 THR A CA 1
ATOM 731 C C . THR A 1 92 ? -4.727 -3.819 17.519 1.00 85.31 92 THR A C 1
ATOM 733 O O . THR A 1 92 ? -3.944 -3.176 16.815 1.00 85.31 92 THR A O 1
ATOM 736 N N . SER A 1 93 ? -5.208 -5.009 17.145 1.00 82.06 93 SER A N 1
ATOM 737 C CA . SER A 1 93 ? -4.788 -5.696 15.922 1.00 82.06 93 SER A CA 1
ATOM 738 C C . SER A 1 93 ? -5.258 -4.952 14.661 1.00 82.06 93 SER A C 1
ATOM 740 O O . SER A 1 93 ? -4.489 -4.778 13.717 1.00 82.06 93 SER A O 1
ATOM 742 N N . ALA A 1 94 ? -6.500 -4.455 14.652 1.00 81.25 94 ALA A N 1
ATOM 743 C CA . ALA A 1 94 ? -7.067 -3.711 13.523 1.00 81.25 94 ALA A CA 1
ATOM 744 C C . ALA A 1 94 ? -6.352 -2.367 13.286 1.00 81.25 94 ALA A C 1
ATOM 746 O O . ALA A 1 94 ? -6.109 -1.977 12.144 1.00 81.25 94 ALA A O 1
ATOM 747 N N . PHE A 1 95 ? -5.962 -1.679 14.359 1.00 84.94 95 PHE A N 1
ATOM 748 C CA . PHE A 1 95 ? -5.215 -0.428 14.291 1.00 84.94 95 PHE A CA 1
ATOM 749 C C . PHE A 1 95 ? -3.832 -0.620 13.666 1.00 84.94 95 PHE A C 1
ATOM 751 O O . PHE A 1 95 ? -3.409 0.179 12.831 1.00 84.94 95 PHE A O 1
ATOM 758 N N . GLN A 1 96 ? -3.136 -1.702 14.018 1.00 86.19 96 GLN A N 1
ATOM 759 C CA . GLN A 1 96 ? -1.841 -2.009 13.417 1.00 86.19 96 GLN A CA 1
ATOM 760 C C . GLN A 1 96 ? -1.96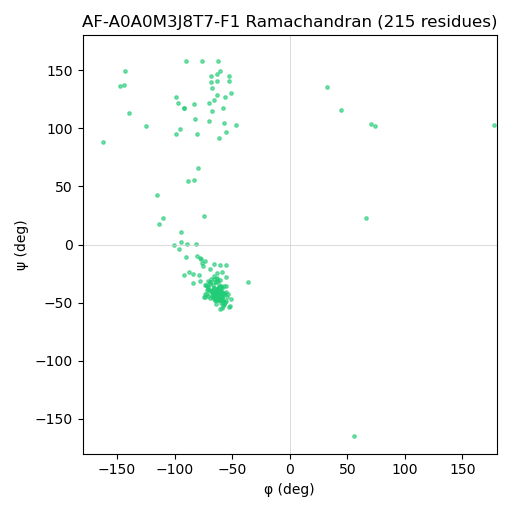3 -2.244 11.907 1.00 86.19 96 GLN A C 1
ATOM 762 O O . GLN A 1 96 ? -1.188 -1.684 11.133 1.00 86.19 96 GLN A O 1
ATOM 767 N N . VAL A 1 97 ? -2.994 -2.978 11.482 1.00 85.06 97 VAL A N 1
ATOM 768 C CA . VAL A 1 97 ? -3.294 -3.179 10.058 1.00 85.06 97 VAL A CA 1
ATOM 769 C C . VAL A 1 97 ? -3.598 -1.864 9.347 1.00 85.06 97 VAL A C 1
ATOM 771 O O . VAL A 1 97 ? -3.115 -1.643 8.240 1.00 85.06 97 VAL A O 1
ATOM 774 N N . LEU A 1 98 ? -4.349 -0.960 9.977 1.00 84.56 98 LEU A N 1
ATOM 775 C CA . LEU A 1 98 ? -4.611 0.367 9.425 1.00 84.56 98 LEU A CA 1
ATOM 776 C C . LEU A 1 98 ? -3.310 1.157 9.195 1.00 84.56 98 LEU A C 1
ATOM 778 O O . LEU A 1 98 ? -3.158 1.813 8.162 1.00 84.56 98 LEU A O 1
ATOM 782 N N . MET A 1 99 ? -2.352 1.070 10.122 1.00 90.75 99 MET A N 1
ATOM 783 C CA . MET A 1 99 ? -1.044 1.716 9.969 1.00 90.75 99 MET A CA 1
ATOM 784 C C . MET A 1 99 ? -0.193 1.061 8.880 1.00 90.75 99 MET A C 1
ATOM 786 O O . MET A 1 99 ? 0.541 1.751 8.173 1.00 90.75 99 MET A O 1
ATOM 790 N N . ASP A 1 100 ? -0.303 -0.251 8.695 1.00 87.06 100 ASP A N 1
ATOM 791 C CA . ASP A 1 100 ? 0.384 -0.938 7.603 1.00 87.06 100 ASP A CA 1
ATOM 792 C C . ASP A 1 100 ? -0.236 -0.595 6.241 1.00 87.06 100 ASP A C 1
ATOM 794 O O . ASP A 1 100 ? 0.498 -0.312 5.294 1.00 87.06 100 ASP A O 1
ATOM 798 N N . ILE A 1 101 ? -1.563 -0.466 6.154 1.00 84.88 101 ILE A N 1
ATOM 799 C CA . ILE A 1 101 ? -2.254 0.051 4.962 1.00 84.88 101 ILE A CA 1
ATOM 800 C C . ILE A 1 101 ? -1.777 1.465 4.628 1.00 84.88 101 ILE A C 1
ATOM 802 O O . ILE A 1 101 ? -1.456 1.739 3.472 1.00 84.88 101 ILE A O 1
ATOM 806 N N . LYS A 1 102 ? -1.658 2.354 5.623 1.00 90.00 102 LYS A N 1
ATOM 807 C CA . LYS A 1 102 ? -1.098 3.701 5.430 1.00 90.00 102 LYS A CA 1
ATOM 808 C C . LYS A 1 102 ? 0.299 3.644 4.799 1.00 90.00 102 LYS A C 1
ATOM 810 O O . LYS A 1 102 ? 0.562 4.368 3.841 1.00 90.00 102 LYS A O 1
ATOM 815 N N . LYS A 1 103 ? 1.187 2.766 5.280 1.00 90.06 103 LYS A N 1
ATOM 816 C CA . LYS A 1 103 ? 2.529 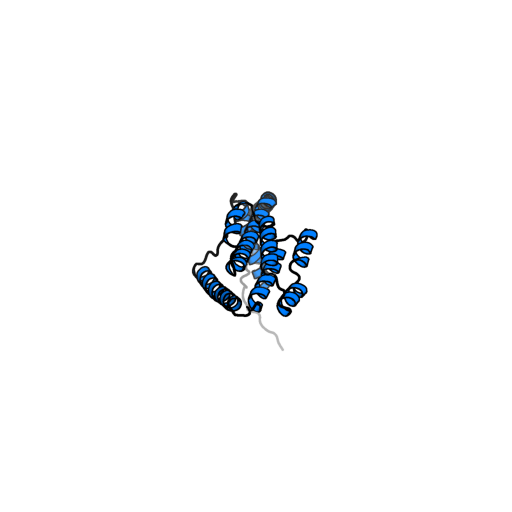2.583 4.691 1.00 90.06 103 LYS A CA 1
ATOM 817 C C . LYS A 1 103 ? 2.453 2.084 3.248 1.00 90.06 103 LYS A C 1
ATOM 819 O O . LYS A 1 103 ? 3.098 2.661 2.380 1.00 90.06 103 LYS A O 1
ATOM 824 N N . MET A 1 104 ? 1.628 1.072 2.976 1.00 86.31 104 MET A N 1
ATOM 825 C CA . MET A 1 104 ? 1.441 0.535 1.622 1.00 86.31 104 MET A CA 1
ATOM 826 C C . MET A 1 104 ? 0.895 1.595 0.654 1.00 86.31 104 MET A C 1
ATOM 828 O O . MET A 1 104 ? 1.312 1.651 -0.500 1.00 86.31 104 MET A O 1
ATOM 832 N N . ILE A 1 105 ? 0.009 2.476 1.120 1.00 87.38 105 ILE A N 1
ATOM 833 C CA . ILE A 1 105 ? -0.474 3.628 0.350 1.00 87.38 105 ILE A CA 1
ATOM 834 C C . ILE A 1 105 ? 0.684 4.573 0.003 1.00 87.38 105 ILE A C 1
ATOM 836 O O . ILE A 1 105 ? 0.793 5.005 -1.143 1.00 87.38 105 ILE A O 1
ATOM 840 N N . PHE A 1 106 ? 1.581 4.870 0.946 1.00 90.00 106 PHE A N 1
ATOM 841 C CA . PHE A 1 106 ? 2.757 5.700 0.665 1.00 90.00 106 PHE A CA 1
ATOM 842 C C . PHE A 1 106 ? 3.742 5.054 -0.312 1.00 90.00 106 PHE A C 1
ATOM 844 O O . PHE A 1 106 ? 4.398 5.776 -1.054 1.00 90.00 106 PHE A O 1
ATOM 851 N N . GLU A 1 107 ? 3.839 3.728 -0.355 1.00 86.88 107 GLU A N 1
ATOM 852 C CA . GLU A 1 107 ? 4.644 3.030 -1.368 1.00 86.88 107 GLU A CA 1
ATOM 853 C C . GLU A 1 107 ? 4.042 3.158 -2.776 1.00 86.88 107 GLU A C 1
ATOM 855 O O . GLU A 1 107 ? 4.768 3.154 -3.766 1.00 86.88 107 GLU A O 1
ATOM 860 N N . VAL A 1 108 ? 2.716 3.289 -2.869 1.00 85.81 108 VAL A N 1
ATOM 861 C CA . VAL A 1 108 ? 1.983 3.454 -4.133 1.00 85.81 108 VAL A CA 1
ATOM 862 C C . VAL A 1 108 ? 1.962 4.915 -4.593 1.00 85.81 108 VAL A C 1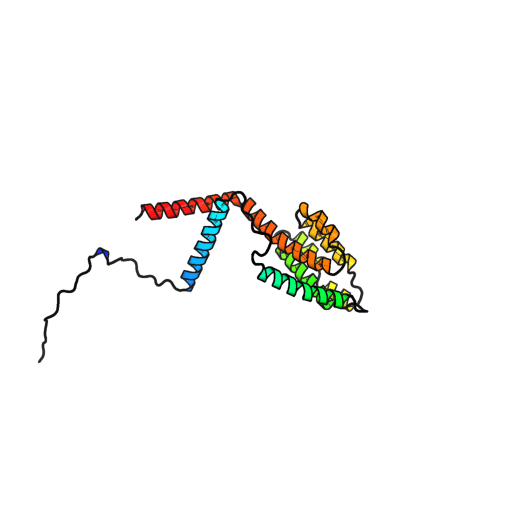
ATOM 864 O O . VAL A 1 108 ? 1.963 5.183 -5.794 1.00 85.81 108 VAL A O 1
ATOM 867 N N . ILE A 1 109 ? 1.937 5.878 -3.667 1.00 87.31 109 ILE A N 1
ATOM 868 C CA . ILE A 1 109 ? 1.893 7.308 -3.991 1.00 87.31 109 ILE A CA 1
ATOM 869 C C . ILE A 1 109 ? 3.310 7.836 -4.284 1.00 87.31 109 ILE A C 1
ATOM 871 O O . ILE A 1 109 ? 4.148 7.857 -3.375 1.00 87.31 109 ILE A O 1
ATOM 875 N N . PRO A 1 110 ? 3.562 8.380 -5.491 1.00 85.50 110 PRO A N 1
ATOM 876 C CA . PRO A 1 110 ? 4.822 9.044 -5.817 1.00 85.50 110 PRO A CA 1
ATOM 877 C C . PRO A 1 110 ? 5.205 10.145 -4.812 1.00 85.50 110 PRO A C 1
ATOM 879 O O . PRO A 1 110 ? 4.341 10.842 -4.272 1.00 85.50 110 PRO A O 1
ATOM 882 N N . GLU A 1 111 ? 6.502 10.311 -4.544 1.00 88.19 111 GLU A N 1
ATOM 883 C CA . GLU A 1 111 ? 7.012 11.271 -3.548 1.00 88.19 111 GLU A CA 1
ATOM 884 C C . GLU A 1 111 ? 6.698 12.735 -3.891 1.00 88.19 111 GLU A C 1
ATOM 886 O O . GLU A 1 111 ? 6.498 13.558 -2.999 1.00 88.19 111 GLU A O 1
ATOM 891 N N . ASP A 1 112 ? 6.582 13.056 -5.178 1.00 89.31 112 ASP A N 1
ATOM 892 C CA . ASP A 1 112 ? 6.277 14.395 -5.686 1.00 89.31 112 ASP A CA 1
ATOM 893 C C . ASP A 1 112 ? 4.809 14.816 -5.471 1.00 89.31 112 ASP A C 1
ATOM 895 O O . ASP A 1 112 ? 4.478 16.005 -5.531 1.00 89.31 112 ASP A O 1
ATOM 899 N N . ARG A 1 113 ? 3.913 13.876 -5.137 1.00 90.12 113 ARG A N 1
ATOM 900 C CA . ARG A 1 113 ? 2.497 14.147 -4.833 1.00 90.12 113 ARG A CA 1
ATOM 901 C C . ARG A 1 113 ? 2.281 14.595 -3.386 1.00 90.12 113 ARG A C 1
ATOM 903 O O . ARG A 1 113 ? 1.444 14.042 -2.672 1.00 90.12 113 ARG A O 1
ATOM 910 N N . VAL A 1 114 ? 2.982 15.653 -2.980 1.00 93.44 114 VAL A N 1
ATOM 911 C CA . VAL A 1 114 ? 2.995 16.189 -1.603 1.00 93.44 114 VAL A CA 1
ATOM 912 C C . VAL A 1 114 ? 1.587 16.431 -1.051 1.00 93.44 114 VAL A C 1
ATOM 914 O O . VAL A 1 114 ? 1.263 15.948 0.023 1.00 93.44 114 VAL A O 1
ATOM 917 N N . ARG A 1 115 ? 0.697 17.074 -1.820 1.00 94.00 115 ARG A N 1
ATOM 918 C CA . ARG A 1 115 ? -0.677 17.365 -1.362 1.00 94.00 115 ARG A CA 1
ATOM 919 C C . ARG A 1 115 ? -1.483 16.115 -1.009 1.00 94.00 115 ARG A C 1
ATOM 921 O O . ARG A 1 115 ? -2.230 16.132 -0.040 1.00 94.00 115 ARG A O 1
ATOM 928 N N . LEU A 1 116 ? -1.356 15.056 -1.811 1.00 92.62 116 LEU A N 1
ATOM 929 C CA . LEU A 1 116 ? -2.064 13.800 -1.562 1.00 92.62 116 LEU A CA 1
ATOM 930 C C . LEU A 1 116 ? -1.453 13.074 -0.361 1.00 92.62 116 LEU A C 1
ATOM 932 O O . LEU A 1 116 ? -2.177 12.528 0.459 1.00 92.62 116 LEU A O 1
ATOM 936 N N . ARG A 1 117 ? -0.124 13.109 -0.231 1.00 93.81 117 ARG A N 1
ATOM 937 C CA . ARG A 1 117 ? 0.596 12.561 0.923 1.00 93.81 117 ARG A CA 1
ATOM 938 C C . ARG A 1 117 ? 0.199 13.250 2.233 1.00 93.81 117 ARG A C 1
ATOM 940 O O . ARG A 1 117 ? -0.094 12.554 3.199 1.00 93.81 117 ARG A O 1
ATOM 947 N N . ASP A 1 118 ? 0.107 14.578 2.240 1.00 95.12 118 ASP A N 1
ATOM 948 C CA . ASP A 1 118 ? -0.338 15.362 3.401 1.00 95.12 118 ASP A CA 1
ATOM 949 C C . ASP A 1 118 ? -1.801 15.065 3.768 1.00 95.12 118 ASP A C 1
ATOM 951 O O . ASP A 1 118 ? -2.147 14.957 4.943 1.00 95.12 118 ASP A O 1
ATOM 955 N N . GLU A 1 119 ? -2.668 14.893 2.764 1.00 95.25 119 GLU A N 1
ATOM 956 C CA . GLU A 1 119 ? -4.064 14.490 2.961 1.00 95.25 119 GLU A CA 1
ATOM 957 C C . GLU A 1 119 ? -4.158 13.119 3.655 1.00 95.25 119 GLU A C 1
ATOM 959 O O . GLU A 1 119 ? -4.913 12.972 4.619 1.00 95.25 119 GLU A O 1
ATOM 964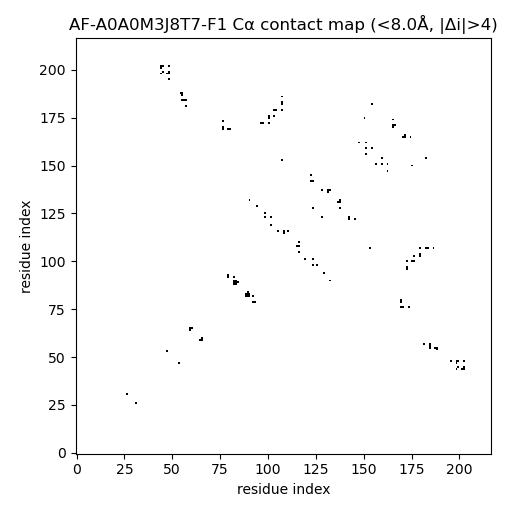 N N . VAL A 1 120 ? -3.373 12.133 3.198 1.00 94.38 120 VAL A N 1
ATOM 965 C CA . VAL A 1 120 ? -3.294 10.795 3.811 1.00 94.38 120 VAL A CA 1
ATOM 966 C C . VAL A 1 120 ? -2.757 10.877 5.234 1.00 94.38 120 VAL A C 1
ATOM 968 O O . VAL A 1 120 ? -3.337 10.274 6.136 1.00 94.38 120 VAL A O 1
ATOM 971 N N . GLU A 1 121 ? -1.695 11.650 5.460 1.00 95.00 121 GLU A N 1
ATOM 972 C CA . GLU A 1 121 ? -1.102 11.822 6.788 1.00 95.00 121 GLU A CA 1
ATOM 973 C C . GLU A 1 121 ? -2.097 12.434 7.778 1.00 95.00 121 GLU A C 1
ATOM 975 O O . GLU A 1 121 ? -2.218 11.955 8.901 1.00 95.00 121 GLU A O 1
ATOM 980 N N . SER A 1 122 ? -2.863 13.437 7.342 1.00 94.12 122 SER A N 1
ATOM 981 C CA . SER A 1 122 ? -3.851 14.108 8.186 1.00 94.12 122 SER A CA 1
ATOM 982 C C . SER A 1 122 ? -5.071 13.243 8.506 1.00 94.12 122 SER A C 1
ATOM 984 O O . SER A 1 122 ? -5.625 13.372 9.597 1.00 94.12 122 SER A O 1
ATOM 986 N N . ASN A 1 123 ? -5.544 12.419 7.566 1.00 92.75 123 ASN A N 1
ATOM 987 C CA . ASN A 1 123 ? -6.727 11.578 7.784 1.00 92.75 123 ASN A CA 1
ATOM 988 C C . ASN A 1 123 ? -6.390 10.268 8.507 1.00 92.75 123 ASN A C 1
ATOM 990 O O . ASN A 1 123 ? -7.248 9.716 9.192 1.00 92.75 123 ASN A O 1
ATOM 994 N N . LEU A 1 124 ? -5.147 9.795 8.384 1.00 93.25 124 LEU A N 1
ATOM 995 C CA . LEU A 1 124 ? -4.630 8.596 9.043 1.00 93.25 124 LEU A CA 1
ATOM 996 C C . LEU A 1 124 ? -3.519 8.943 10.049 1.00 93.25 124 LEU A C 1
ATOM 998 O O . LEU A 1 124 ? -2.486 8.271 10.100 1.00 93.25 124 LEU A O 1
ATOM 1002 N N . ASP A 1 125 ? -3.695 10.009 10.834 1.00 94.62 125 ASP A N 1
ATOM 1003 C CA . ASP A 1 125 ? -2.734 10.398 11.874 1.00 94.62 125 ASP A CA 1
ATOM 1004 C C . ASP A 1 125 ? -2.730 9.348 12.995 1.00 94.62 125 ASP A C 1
ATOM 1006 O O . ASP A 1 125 ? -3.718 9.157 13.707 1.00 94.62 125 ASP A O 1
ATOM 1010 N N . GLU A 1 126 ? -1.597 8.662 13.159 1.00 93.38 126 GLU A N 1
ATOM 1011 C CA . GLU A 1 126 ? -1.447 7.560 14.114 1.00 93.38 126 GLU A CA 1
ATOM 1012 C C . GLU A 1 126 ? -1.765 7.997 15.550 1.00 93.38 126 GLU A C 1
ATOM 1014 O O . GLU A 1 126 ? -2.436 7.279 16.293 1.00 93.38 126 GLU A O 1
ATOM 1019 N N . LYS A 1 127 ? -1.311 9.188 15.952 1.00 95.06 127 LYS A N 1
ATOM 1020 C CA . LYS A 1 127 ? -1.486 9.681 17.320 1.00 95.06 127 LYS A CA 1
ATOM 1021 C C . LYS A 1 127 ? -2.940 10.041 17.569 1.00 95.06 127 LYS A C 1
ATOM 1023 O O . LYS A 1 127 ? -3.470 9.687 18.620 1.00 95.06 127 LYS A O 1
ATOM 1028 N N . LEU A 1 128 ? -3.575 10.721 16.617 1.00 94.25 128 LEU A N 1
ATOM 1029 C CA . LEU A 1 128 ? -4.973 11.122 16.726 1.00 94.25 128 LEU A CA 1
ATOM 1030 C C . LEU A 1 128 ? -5.897 9.903 16.766 1.00 94.25 128 LEU A C 1
ATOM 1032 O O . LEU A 1 128 ? -6.755 9.813 17.640 1.00 94.25 128 LEU A O 1
ATOM 1036 N N . LEU A 1 129 ? -5.704 8.949 15.856 1.00 91.31 129 LEU A N 1
ATOM 1037 C CA . LEU A 1 129 ? -6.526 7.743 15.797 1.00 91.31 129 LEU A CA 1
ATOM 1038 C C . LEU A 1 129 ? -6.343 6.881 17.052 1.00 91.31 129 LEU A C 1
ATOM 1040 O O . LEU A 1 129 ? -7.326 6.406 17.617 1.00 91.31 129 LEU A O 1
ATOM 1044 N N . LYS A 1 130 ? -5.109 6.745 17.555 1.00 92.56 130 LYS A N 1
ATOM 1045 C CA . LYS A 1 130 ? -4.850 6.046 18.820 1.00 92.56 130 LYS A CA 1
ATOM 1046 C C . LYS A 1 130 ? -5.548 6.722 20.001 1.00 92.56 130 LYS A C 1
ATOM 1048 O O . LYS A 1 130 ? -6.208 6.050 20.784 1.00 92.56 130 LYS A O 1
ATOM 1053 N N . GLN A 1 131 ? -5.480 8.052 20.087 1.00 94.69 131 GLN A N 1
ATOM 1054 C CA . GLN A 1 131 ? -6.208 8.812 21.108 1.00 94.69 131 GLN A CA 1
ATOM 1055 C C . GLN A 1 131 ? -7.725 8.618 21.018 1.00 94.69 131 GLN A C 1
ATOM 1057 O O . GLN A 1 131 ? -8.397 8.591 22.046 1.00 94.69 131 GLN A O 1
ATOM 1062 N N . GLN A 1 132 ? -8.283 8.502 19.813 1.00 90.94 132 GLN A N 1
ATOM 1063 C CA . GLN A 1 132 ? -9.713 8.247 19.639 1.00 90.94 132 GLN A CA 1
ATOM 1064 C C . GLN A 1 132 ? -10.112 6.851 20.131 1.00 90.94 132 GLN A C 1
ATOM 1066 O O . GLN A 1 132 ? -11.158 6.710 20.763 1.00 90.94 132 GLN A O 1
ATOM 1071 N N . ILE A 1 133 ? -9.273 5.839 19.888 1.00 87.00 133 ILE A N 1
ATOM 1072 C CA . ILE A 1 133 ? -9.482 4.471 20.386 1.00 87.00 133 ILE A CA 1
ATOM 1073 C C . ILE A 1 133 ? -9.420 4.447 21.915 1.00 87.00 133 ILE A C 1
ATOM 1075 O O . ILE A 1 133 ? -10.362 3.978 22.550 1.00 87.00 133 ILE A O 1
ATOM 1079 N N . ASP A 1 134 ? -8.367 5.020 22.504 1.00 90.56 134 ASP A N 1
ATOM 1080 C CA . ASP A 1 134 ? -8.152 5.025 23.958 1.00 90.56 134 ASP A CA 1
ATOM 1081 C C . ASP A 1 134 ? -9.295 5.731 24.718 1.00 90.56 134 ASP A C 1
ATOM 1083 O O . ASP A 1 134 ? -9.616 5.371 25.849 1.00 90.56 134 ASP A O 1
ATOM 1087 N N . ASN A 1 135 ? -9.936 6.721 24.088 1.00 91.56 135 ASN A N 1
ATOM 1088 C CA . ASN A 1 135 ? -11.063 7.467 24.654 1.00 91.56 135 ASN A CA 1
ATOM 1089 C C . ASN A 1 135 ? -12.445 6.913 24.253 1.00 91.56 135 ASN A C 1
ATOM 1091 O O . ASN A 1 135 ? -13.461 7.508 24.616 1.00 91.56 135 ASN A O 1
ATOM 1095 N N . GLY A 1 136 ? -12.509 5.814 23.494 1.00 84.25 136 GLY A N 1
ATOM 1096 C CA . GLY A 1 136 ? -13.765 5.190 23.066 1.00 84.25 136 GLY A CA 1
ATOM 1097 C C . GLY A 1 136 ? -14.605 6.031 22.096 1.00 84.25 136 GLY A C 1
ATOM 1098 O O . GLY A 1 136 ? -15.815 5.842 22.017 1.00 84.25 136 GLY A O 1
ATOM 1099 N N . CYS A 1 137 ? -13.991 6.969 21.369 1.00 88.25 137 CYS A N 1
ATOM 1100 C CA . CYS A 1 137 ? -14.654 7.838 20.389 1.00 88.25 137 CYS A CA 1
ATOM 1101 C C . CYS A 1 137 ? -14.200 7.580 18.942 1.00 88.25 137 CYS A C 1
ATOM 1103 O O . CYS A 1 137 ? -14.381 8.426 18.068 1.00 88.25 137 CYS A O 1
ATOM 1105 N N . PHE A 1 138 ? -13.589 6.423 18.686 1.00 83.88 138 PHE A N 1
ATOM 1106 C CA . PHE A 1 138 ? -13.137 6.023 17.359 1.00 83.88 138 PHE A CA 1
ATOM 1107 C C . PHE A 1 138 ? -14.311 5.704 16.423 1.00 83.88 138 PHE A C 1
ATOM 1109 O O . PHE A 1 138 ? -15.117 4.815 16.691 1.00 83.88 138 PHE A O 1
ATOM 1116 N N . GLU A 1 139 ? -14.382 6.418 15.299 1.00 81.50 139 GLU A N 1
ATOM 1117 C CA . GLU A 1 139 ? -15.420 6.251 14.279 1.00 81.50 139 GLU A CA 1
ATOM 1118 C C . GLU A 1 139 ? -14.904 5.387 13.120 1.00 81.50 139 GLU A C 1
ATOM 1120 O O . GLU A 1 139 ? -14.285 5.890 12.178 1.00 81.50 139 GLU A O 1
ATOM 1125 N N . VAL A 1 140 ? -15.181 4.079 13.174 1.00 77.56 140 VAL A N 1
ATOM 1126 C CA . VAL A 1 140 ? -14.764 3.106 12.144 1.00 77.56 140 VAL A CA 1
ATOM 1127 C C . VAL A 1 140 ? -15.253 3.526 10.753 1.00 77.56 140 VAL A C 1
ATOM 1129 O O . VAL A 1 140 ? -14.458 3.606 9.816 1.00 77.56 140 VAL A O 1
ATOM 1132 N N . ASP A 1 141 ? -16.536 3.878 10.633 1.00 79.06 141 ASP A N 1
ATOM 1133 C CA . ASP A 1 141 ? -17.173 4.221 9.355 1.00 79.06 141 ASP A CA 1
ATOM 1134 C C . ASP A 1 141 ? -16.494 5.401 8.651 1.00 79.06 141 ASP A C 1
ATOM 1136 O O . ASP A 1 141 ? -16.339 5.400 7.426 1.00 79.06 141 ASP A O 1
ATOM 1140 N N . ARG A 1 142 ? -16.037 6.398 9.419 1.00 85.69 142 ARG A N 1
ATOM 1141 C CA . ARG A 1 142 ? -15.332 7.568 8.887 1.00 85.69 142 ARG A CA 1
ATOM 1142 C C . ARG A 1 142 ? -14.013 7.161 8.232 1.00 85.69 142 ARG A C 1
ATOM 1144 O O . ARG A 1 142 ? -13.720 7.598 7.119 1.00 85.69 142 ARG A O 1
ATOM 1151 N N . VAL A 1 143 ? -13.224 6.333 8.916 1.00 84.19 143 VAL A N 1
ATOM 1152 C CA . VAL A 1 143 ? -11.916 5.877 8.423 1.00 84.19 143 VAL A CA 1
ATOM 1153 C C . VAL A 1 143 ? -12.087 4.972 7.207 1.00 84.19 143 VAL A C 1
ATOM 1155 O O . VAL A 1 143 ? -11.394 5.150 6.205 1.00 84.19 143 VAL A O 1
ATOM 1158 N N . THR A 1 144 ? -13.038 4.037 7.262 1.00 77.25 144 THR A N 1
ATOM 1159 C CA . THR A 1 144 ? -13.335 3.142 6.141 1.00 77.25 144 THR A CA 1
ATOM 1160 C C . THR A 1 144 ? -13.772 3.934 4.912 1.00 77.25 144 THR A C 1
ATOM 1162 O O . THR A 1 144 ? -13.212 3.727 3.839 1.00 77.25 144 THR A O 1
ATOM 1165 N N . THR A 1 145 ? -14.699 4.887 5.060 1.00 82.69 145 THR A N 1
ATOM 1166 C CA . THR A 1 145 ? -15.188 5.723 3.947 1.00 82.69 145 THR A CA 1
ATOM 1167 C C . THR A 1 145 ? -14.054 6.505 3.288 1.00 82.69 145 THR A C 1
ATOM 1169 O O . THR A 1 145 ? -13.908 6.464 2.068 1.00 82.69 145 THR A O 1
ATOM 1172 N N . TYR A 1 146 ? -13.200 7.151 4.088 1.00 88.19 146 TYR A N 1
ATOM 1173 C CA . TYR A 1 146 ? -12.047 7.892 3.576 1.00 88.19 146 TYR A CA 1
ATOM 1174 C C . TYR A 1 146 ? -11.132 7.016 2.713 1.00 88.19 146 TYR A C 1
ATOM 1176 O O . TYR A 1 146 ? -10.757 7.367 1.593 1.00 88.19 146 TYR A O 1
ATOM 1184 N N . LEU A 1 147 ? -10.770 5.849 3.234 1.00 84.12 147 LEU A N 1
ATOM 1185 C CA . LEU A 1 147 ? -9.875 4.946 2.539 1.00 84.12 147 LEU A CA 1
ATOM 1186 C C . LEU A 1 147 ? -10.533 4.324 1.288 1.00 84.12 147 LEU A C 1
ATOM 1188 O O . LEU A 1 147 ? -9.832 4.093 0.308 1.00 84.12 147 LEU A O 1
ATOM 1192 N N . VAL A 1 148 ? -11.852 4.080 1.269 1.00 80.12 148 VAL A N 1
ATOM 1193 C CA . VAL A 1 148 ? -12.583 3.676 0.046 1.00 80.12 148 VAL A CA 1
ATOM 1194 C C . VAL A 1 148 ? -12.401 4.718 -1.056 1.00 80.12 148 VAL A C 1
ATOM 1196 O O . VAL A 1 148 ? -12.012 4.388 -2.180 1.00 80.12 148 VAL A O 1
ATOM 1199 N N . GLU A 1 149 ? -12.658 5.983 -0.732 1.00 84.75 149 GLU A N 1
ATOM 1200 C CA . GLU A 1 149 ? -12.527 7.097 -1.670 1.00 84.75 149 GLU A CA 1
ATOM 1201 C C . GLU A 1 149 ? -11.080 7.256 -2.140 1.00 84.75 149 GLU A C 1
ATOM 1203 O O . GLU A 1 149 ? -10.815 7.456 -3.327 1.00 84.75 149 GLU A O 1
ATOM 1208 N N . LEU A 1 150 ? -10.115 7.117 -1.233 1.00 87.50 150 LEU A N 1
ATOM 1209 C CA . LEU A 1 150 ? -8.700 7.137 -1.574 1.00 87.50 150 LEU A CA 1
ATOM 1210 C C . LEU A 1 150 ? -8.324 5.987 -2.518 1.00 87.50 150 LEU A C 1
ATOM 1212 O O . LEU A 1 150 ? -7.706 6.235 -3.551 1.00 87.50 150 LEU A O 1
ATOM 1216 N N . MET A 1 151 ? -8.743 4.755 -2.227 1.00 79.19 151 MET A N 1
ATOM 1217 C CA . MET A 1 151 ? -8.468 3.594 -3.077 1.00 79.19 151 MET A CA 1
ATOM 1218 C C . MET A 1 151 ? -9.078 3.744 -4.472 1.00 79.19 151 MET A C 1
ATOM 1220 O O . MET A 1 151 ? -8.408 3.422 -5.450 1.00 79.19 151 MET A O 1
ATOM 1224 N N . SER A 1 152 ? -10.283 4.310 -4.589 1.00 79.88 152 SER A N 1
ATOM 1225 C CA . SER A 1 152 ? -10.899 4.603 -5.893 1.00 79.88 152 SER A CA 1
ATOM 1226 C C . SER A 1 152 ? -10.096 5.610 -6.730 1.00 79.88 152 SER A C 1
ATOM 1228 O O . SER A 1 152 ? -10.057 5.513 -7.951 1.00 79.88 152 SER A O 1
ATOM 1230 N N . ARG A 1 153 ? -9.389 6.550 -6.085 1.00 84.12 153 ARG A N 1
ATOM 1231 C CA . ARG A 1 153 ? -8.496 7.505 -6.765 1.00 84.12 153 ARG A CA 1
ATOM 1232 C C . ARG A 1 153 ? -7.142 6.901 -7.143 1.00 84.12 153 ARG A C 1
ATOM 1234 O O . ARG A 1 153 ? -6.493 7.410 -8.055 1.00 84.12 153 ARG A O 1
ATOM 1241 N N . LEU A 1 154 ? -6.687 5.882 -6.413 1.00 78.75 154 LEU A N 1
ATOM 1242 C CA . LEU A 1 154 ? -5.380 5.243 -6.612 1.00 78.75 154 LEU A CA 1
ATOM 1243 C C . LEU A 1 154 ? -5.431 4.044 -7.573 1.00 78.75 154 LEU A C 1
ATOM 1245 O O . LEU A 1 154 ? -4.419 3.732 -8.197 1.00 78.75 154 LEU A O 1
ATOM 1249 N N . CYS A 1 155 ? -6.579 3.374 -7.698 1.00 68.19 155 CYS A N 1
ATOM 1250 C CA . CYS A 1 155 ? -6.740 2.178 -8.526 1.00 68.19 155 CYS A CA 1
ATOM 1251 C C . CYS A 1 155 ? -7.166 2.499 -9.969 1.00 68.19 155 CYS A C 1
ATOM 1253 O O . CYS A 1 155 ? -7.750 3.540 -10.257 1.00 68.19 155 CYS A O 1
ATOM 1255 N N . ALA A 1 156 ? -6.898 1.570 -10.895 1.00 61.84 156 ALA A N 1
ATOM 1256 C CA . ALA A 1 156 ? -7.415 1.644 -12.262 1.00 61.84 156 ALA A CA 1
ATOM 1257 C C . ALA A 1 156 ? -8.948 1.430 -12.297 1.00 61.84 156 ALA A C 1
ATOM 1259 O O . ALA A 1 156 ? -9.440 0.559 -11.573 1.00 61.84 156 ALA A O 1
ATOM 1260 N N . PRO A 1 157 ? -9.693 2.108 -13.198 1.00 51.81 157 PRO A N 1
ATOM 1261 C CA . PRO A 1 157 ? -11.166 2.108 -13.219 1.00 51.81 157 PRO A CA 1
ATOM 1262 C C . PRO A 1 157 ? -11.804 0.723 -13.413 1.00 51.81 157 PRO A C 1
ATOM 1264 O O . PRO A 1 157 ? -12.967 0.516 -13.085 1.00 51.81 157 PRO A O 1
ATOM 1267 N N . VAL A 1 158 ? -11.045 -0.267 -13.899 1.00 50.69 158 VAL A N 1
ATOM 1268 C CA . VAL A 1 158 ? -11.515 -1.657 -14.030 1.00 50.69 158 VAL A CA 1
ATOM 1269 C C . VAL A 1 158 ? -11.802 -2.325 -12.672 1.00 50.69 158 VAL A C 1
ATOM 1271 O O . VAL A 1 158 ? -12.471 -3.353 -12.630 1.00 50.69 158 VAL A O 1
ATOM 1274 N N . ARG A 1 159 ? -11.303 -1.761 -11.559 1.00 59.16 159 ARG A N 1
ATOM 1275 C CA . ARG A 1 159 ? -11.438 -2.315 -10.199 1.00 59.16 159 ARG A CA 1
ATOM 1276 C C . ARG A 1 159 ? -12.539 -1.659 -9.354 1.00 59.16 159 ARG A C 1
ATOM 1278 O O . ARG A 1 159 ? -12.782 -2.122 -8.240 1.00 59.16 159 ARG A O 1
ATOM 1285 N N . ASP A 1 160 ? -13.264 -0.675 -9.885 1.00 58.03 160 ASP A N 1
ATOM 1286 C CA . ASP A 1 160 ? -14.325 0.050 -9.162 1.00 58.03 160 ASP A CA 1
ATOM 1287 C C . ASP A 1 160 ? -15.505 -0.848 -8.743 1.00 58.03 160 ASP A C 1
ATOM 1289 O O . ASP A 1 160 ? -16.138 -0.614 -7.709 1.00 58.03 160 ASP A O 1
ATOM 1293 N N . GLU A 1 161 ? -15.792 -1.910 -9.505 1.00 52.75 161 GLU A N 1
ATOM 1294 C CA . GLU A 1 161 ? -16.836 -2.881 -9.148 1.00 52.75 161 GLU A CA 1
ATOM 1295 C C . GLU A 1 161 ? -16.415 -3.804 -7.995 1.00 52.75 161 GLU A C 1
ATOM 1297 O O . GLU A 1 161 ? -17.239 -4.127 -7.140 1.00 52.75 161 GLU A O 1
ATOM 1302 N N . HIS A 1 162 ? -15.132 -4.175 -7.911 1.00 51.50 162 HIS A N 1
ATOM 1303 C CA . HIS A 1 162 ? -14.597 -4.990 -6.810 1.00 51.50 162 HIS A CA 1
ATOM 1304 C C . HIS A 1 162 ? -14.486 -4.192 -5.509 1.00 51.50 162 HIS A C 1
ATOM 1306 O O . HIS A 1 162 ? -14.748 -4.729 -4.435 1.00 51.50 162 HIS A O 1
ATOM 1312 N N . ILE A 1 163 ? -14.170 -2.899 -5.622 1.00 49.53 163 ILE A N 1
ATOM 1313 C CA . ILE A 1 163 ? -14.127 -1.936 -4.520 1.00 49.53 163 ILE A CA 1
ATOM 1314 C C . ILE A 1 163 ? -15.454 -1.992 -3.738 1.00 49.53 163 ILE A C 1
ATOM 1316 O O . ILE A 1 163 ? -15.445 -2.316 -2.557 1.00 49.53 163 ILE A O 1
ATOM 1320 N N . LYS A 1 164 ? -16.614 -1.858 -4.394 1.00 48.94 164 LYS A N 1
ATOM 1321 C CA . LYS A 1 164 ? -17.935 -1.814 -3.725 1.00 48.94 164 LYS A CA 1
ATOM 1322 C C . LYS A 1 164 ? -18.346 -3.085 -2.962 1.00 48.94 164 LYS A C 1
ATOM 1324 O O . LYS A 1 164 ? -19.166 -2.987 -2.053 1.00 48.94 164 LYS A O 1
ATOM 1329 N N . VAL A 1 165 ? -17.819 -4.257 -3.322 1.00 49.03 165 VAL A N 1
ATOM 1330 C CA . VAL A 1 165 ? -18.212 -5.559 -2.740 1.00 49.03 165 VAL A CA 1
ATOM 1331 C C . VAL A 1 165 ? -17.405 -5.901 -1.478 1.00 49.03 165 VAL A C 1
ATOM 1333 O O . VAL A 1 165 ? -17.878 -6.645 -0.625 1.00 49.03 165 VAL A O 1
ATOM 1336 N N . ILE A 1 166 ? -16.212 -5.322 -1.324 1.00 49.56 166 ILE A N 1
ATOM 1337 C CA . ILE A 1 166 ? -15.252 -5.624 -0.247 1.00 49.56 166 ILE A CA 1
ATOM 1338 C C . ILE A 1 166 ? -15.599 -4.906 1.084 1.00 49.56 166 ILE A C 1
ATOM 1340 O O . ILE A 1 166 ? -15.042 -5.223 2.135 1.00 49.56 166 ILE A O 1
ATOM 1344 N N . PHE A 1 167 ? -16.555 -3.968 1.088 1.00 51.62 167 PHE A N 1
ATOM 1345 C CA . PHE A 1 167 ? -16.786 -3.027 2.199 1.00 51.62 167 PHE A CA 1
ATOM 1346 C C . PHE A 1 167 ? -17.737 -3.491 3.311 1.00 51.62 167 PHE A C 1
ATOM 1348 O O . PHE A 1 167 ? -18.680 -2.782 3.658 1.00 51.62 167 PHE A O 1
ATOM 1355 N N . GLN A 1 168 ? -17.470 -4.652 3.921 1.00 49.84 168 GLN A N 1
ATOM 1356 C CA . GLN A 1 168 ? -18.119 -5.073 5.174 1.00 49.84 168 GLN A CA 1
ATOM 1357 C C . GLN A 1 168 ? -17.108 -5.751 6.124 1.00 49.84 168 GLN A C 1
ATOM 1359 O O . GLN A 1 168 ? -16.640 -6.853 5.849 1.00 49.84 168 GLN A O 1
ATOM 1364 N N . ASN A 1 169 ? -16.807 -5.128 7.276 1.00 61.28 169 ASN A N 1
ATOM 1365 C CA . ASN A 1 169 ? -15.920 -5.656 8.338 1.00 61.28 169 ASN A CA 1
ATOM 1366 C C . ASN A 1 169 ? -14.498 -6.035 7.873 1.00 61.28 169 ASN A C 1
ATOM 1368 O O . 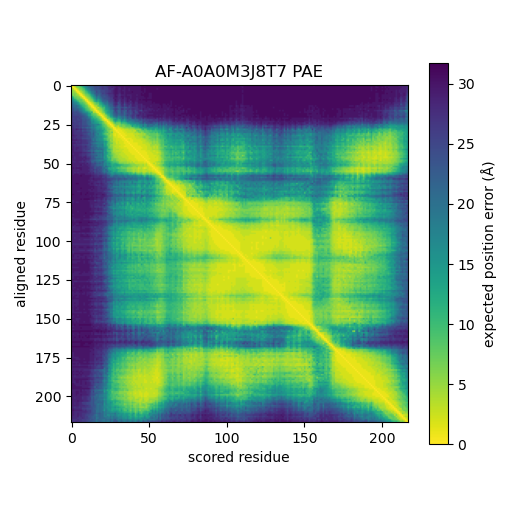ASN A 1 169 ? -14.072 -5.592 6.822 1.00 61.28 169 ASN A O 1
ATOM 1372 N N . VAL A 1 170 ? -13.739 -6.793 8.681 1.00 63.16 170 VAL A N 1
ATOM 1373 C CA . VAL A 1 170 ? -12.326 -7.220 8.506 1.00 63.16 170 VAL A CA 1
ATOM 1374 C C . VAL A 1 170 ? -11.895 -7.542 7.067 1.00 63.16 170 VAL A C 1
ATOM 1376 O O . VAL A 1 170 ? -10.752 -7.274 6.694 1.00 63.16 170 VAL A O 1
ATOM 1379 N N . GLU A 1 171 ? -12.807 -8.055 6.239 1.00 70.25 171 GLU A N 1
ATOM 1380 C CA . GLU A 1 171 ? -12.577 -8.298 4.809 1.00 70.25 171 GLU A CA 1
ATOM 1381 C C . GLU A 1 171 ? -12.191 -7.023 4.039 1.00 70.25 171 GLU A C 1
ATOM 1383 O O . GLU A 1 171 ? -11.483 -7.091 3.039 1.00 70.25 171 GLU A O 1
ATOM 1388 N N . TYR A 1 172 ? -12.568 -5.855 4.553 1.00 69.06 172 TYR A N 1
ATOM 1389 C CA . TYR A 1 172 ? -12.166 -4.547 4.071 1.00 69.06 172 TYR A CA 1
ATOM 1390 C C . TYR A 1 172 ? -10.654 -4.327 4.122 1.00 69.06 172 TYR A C 1
ATOM 1392 O O . TYR A 1 172 ? -10.028 -3.992 3.113 1.00 69.06 172 TYR A O 1
ATOM 1400 N N . PHE A 1 173 ? -10.062 -4.498 5.304 1.00 69.69 173 PHE A N 1
ATOM 1401 C CA . PHE A 1 173 ? -8.631 -4.299 5.489 1.00 69.69 173 PHE A CA 1
ATOM 1402 C C . PHE A 1 173 ? -7.851 -5.297 4.639 1.00 69.69 173 PHE A C 1
ATOM 1404 O O . PHE A 1 173 ? -6.894 -4.933 3.959 1.00 69.69 173 PHE A O 1
ATOM 1411 N N . ARG A 1 174 ? -8.337 -6.539 4.600 1.00 76.75 174 ARG A N 1
ATOM 1412 C CA . ARG A 1 174 ? -7.785 -7.591 3.758 1.00 76.75 174 ARG A CA 1
ATOM 1413 C C . ARG A 1 174 ? -7.818 -7.232 2.277 1.00 76.75 174 ARG A C 1
ATOM 1415 O O . ARG A 1 174 ? -6.775 -7.264 1.626 1.00 76.75 174 ARG A O 1
ATOM 1422 N N . GLY A 1 175 ? -8.987 -6.877 1.753 1.00 74.44 175 GLY A N 1
ATOM 1423 C CA . GLY A 1 175 ? -9.142 -6.517 0.350 1.00 74.44 175 GLY A CA 1
ATOM 1424 C C . GLY A 1 175 ? -8.357 -5.257 -0.015 1.00 74.44 175 GLY A C 1
ATOM 1425 O O . GLY A 1 175 ? -7.808 -5.185 -1.108 1.00 74.44 175 GLY A O 1
ATOM 1426 N N . THR A 1 176 ? -8.208 -4.303 0.909 1.00 74.12 176 THR A N 1
ATOM 1427 C CA . THR A 1 176 ? -7.368 -3.110 0.709 1.00 74.12 176 THR A CA 1
ATOM 1428 C C . THR A 1 176 ? -5.893 -3.481 0.552 1.00 74.12 176 THR A C 1
ATOM 1430 O O . THR A 1 176 ? -5.260 -3.030 -0.401 1.00 74.12 176 THR A O 1
ATOM 1433 N N . CYS A 1 177 ? -5.352 -4.344 1.419 1.00 78.44 177 CYS A N 1
ATOM 1434 C CA . CYS A 1 177 ? -3.980 -4.841 1.279 1.00 78.44 177 CYS A CA 1
ATOM 1435 C C . CYS A 1 177 ? -3.780 -5.591 -0.048 1.00 78.44 177 CYS A C 1
ATOM 1437 O O . CYS A 1 177 ? -2.820 -5.325 -0.768 1.00 78.44 177 CYS A O 1
ATOM 1439 N N . GLU A 1 178 ? -4.708 -6.489 -0.401 1.00 80.38 178 GLU A N 1
ATOM 1440 C CA . GLU A 1 178 ? -4.660 -7.250 -1.658 1.00 80.38 178 GLU A CA 1
ATOM 1441 C C . GLU A 1 178 ? -4.704 -6.319 -2.888 1.00 80.38 178 GLU A C 1
ATOM 1443 O O . GLU A 1 178 ? -3.947 -6.508 -3.843 1.00 80.38 178 GLU A O 1
ATOM 1448 N N . LEU A 1 179 ? -5.534 -5.272 -2.856 1.00 78.81 179 LEU A N 1
ATOM 1449 C CA . LEU A 1 179 ? -5.620 -4.267 -3.918 1.00 78.81 179 LEU A CA 1
ATOM 1450 C C . LEU A 1 179 ? -4.354 -3.410 -4.023 1.00 78.81 179 LEU A C 1
ATOM 1452 O O . LEU A 1 179 ? -3.919 -3.107 -5.138 1.00 78.81 179 LEU A O 1
ATOM 1456 N N . LEU A 1 180 ? -3.750 -3.015 -2.900 1.00 79.06 180 LEU A N 1
ATOM 1457 C CA . LEU A 1 180 ? -2.501 -2.247 -2.889 1.00 79.06 180 LEU A CA 1
ATOM 1458 C C . LEU A 1 180 ? -1.338 -3.065 -3.458 1.00 79.06 180 LEU A C 1
ATOM 1460 O O . LEU A 1 180 ? -0.602 -2.552 -4.300 1.00 79.06 180 LEU A O 1
ATOM 1464 N N . ASP A 1 181 ? -1.225 -4.343 -3.095 1.00 82.75 181 ASP A N 1
ATOM 1465 C CA . ASP A 1 181 ? -0.226 -5.254 -3.669 1.00 82.75 181 ASP A CA 1
ATOM 1466 C C . ASP A 1 181 ? -0.374 -5.378 -5.191 1.00 82.75 181 ASP A C 1
ATOM 1468 O O . ASP A 1 181 ? 0.605 -5.257 -5.927 1.00 82.75 181 ASP A O 1
ATOM 1472 N N . GLN A 1 182 ? -1.602 -5.541 -5.687 1.00 81.56 182 GLN A N 1
ATOM 1473 C CA . GLN A 1 182 ? -1.866 -5.555 -7.130 1.00 81.56 182 GLN A CA 1
ATOM 1474 C C . GLN A 1 182 ? -1.511 -4.218 -7.792 1.00 81.56 182 GLN A C 1
ATOM 1476 O O . GLN A 1 182 ? -0.944 -4.193 -8.880 1.00 81.56 182 GLN A O 1
ATOM 1481 N N . THR A 1 183 ? -1.792 -3.096 -7.124 1.00 82.25 183 THR A N 1
ATOM 1482 C CA . THR A 1 183 ? -1.513 -1.756 -7.663 1.00 82.25 183 THR A CA 1
ATOM 1483 C C . THR A 1 183 ? -0.016 -1.505 -7.835 1.00 82.25 183 THR A C 1
ATOM 1485 O O . THR A 1 183 ? 0.384 -0.849 -8.793 1.00 82.25 183 THR A O 1
ATOM 1488 N N . LYS A 1 184 ? 0.839 -2.074 -6.977 1.00 83.38 184 LYS A N 1
ATOM 1489 C CA . LYS A 1 184 ? 2.299 -2.021 -7.169 1.00 83.38 184 LYS A CA 1
ATOM 1490 C C . LYS A 1 184 ? 2.725 -2.689 -8.478 1.00 83.38 184 LYS A C 1
ATOM 1492 O O . LYS A 1 184 ? 3.561 -2.150 -9.199 1.00 83.38 184 LYS A O 1
ATOM 1497 N N . ILE A 1 185 ? 2.124 -3.835 -8.801 1.00 85.94 185 ILE A N 1
ATOM 1498 C CA . ILE A 1 185 ? 2.382 -4.567 -10.049 1.00 85.94 185 ILE A CA 1
ATOM 1499 C C . ILE A 1 185 ? 1.877 -3.756 -11.247 1.00 85.94 185 ILE A C 1
ATOM 1501 O O . ILE A 1 185 ? 2.587 -3.633 -12.245 1.00 85.94 185 ILE A O 1
ATOM 1505 N N . ASP A 1 186 ? 0.705 -3.126 -11.127 1.00 84.62 186 ASP A N 1
ATOM 1506 C CA . ASP A 1 186 ? 0.165 -2.235 -12.160 1.00 84.62 186 ASP A CA 1
ATOM 1507 C C . ASP A 1 186 ? 1.098 -1.047 -12.434 1.00 84.62 186 ASP A C 1
ATOM 1509 O O . ASP A 1 186 ? 1.370 -0.737 -13.593 1.00 84.62 186 ASP A O 1
ATOM 1513 N N . ILE A 1 187 ? 1.628 -0.403 -11.386 1.00 85.88 187 ILE A N 1
ATOM 1514 C CA . ILE A 1 187 ? 2.589 0.704 -11.510 1.00 85.88 187 ILE A CA 1
ATOM 1515 C C . ILE A 1 187 ? 3.879 0.228 -12.177 1.00 85.88 187 ILE A C 1
ATOM 1517 O O . ILE A 1 187 ? 4.385 0.904 -13.075 1.00 85.88 187 ILE A O 1
ATOM 1521 N N . ALA A 1 188 ? 4.403 -0.935 -11.787 1.00 85.94 188 ALA A N 1
ATOM 1522 C CA . ALA A 1 188 ? 5.596 -1.507 -12.405 1.00 85.94 188 ALA A CA 1
ATOM 1523 C C . ALA A 1 188 ? 5.373 -1.785 -13.903 1.00 85.94 188 ALA A C 1
ATOM 1525 O O . ALA A 1 188 ? 6.156 -1.338 -14.741 1.00 85.94 188 ALA A O 1
ATOM 1526 N N . ASN A 1 189 ? 4.256 -2.423 -14.257 1.00 88.62 189 ASN A N 1
ATOM 1527 C CA . ASN A 1 189 ? 3.874 -2.685 -15.645 1.00 88.62 189 ASN A CA 1
ATOM 1528 C C . ASN A 1 189 ? 3.650 -1.396 -16.445 1.00 88.62 189 ASN A C 1
ATOM 1530 O O . ASN A 1 189 ? 4.085 -1.294 -17.594 1.00 88.62 189 ASN A O 1
ATOM 1534 N N . PHE A 1 190 ? 3.010 -0.388 -15.850 1.00 87.62 190 PHE A N 1
ATOM 1535 C CA . PHE A 1 190 ? 2.840 0.927 -16.464 1.00 87.62 190 PHE A CA 1
ATOM 1536 C C . PHE A 1 190 ? 4.190 1.606 -16.721 1.00 87.62 190 PHE A C 1
ATOM 1538 O O . PHE A 1 190 ? 4.415 2.130 -17.810 1.00 87.62 190 PHE A O 1
ATOM 1545 N N . THR A 1 191 ? 5.112 1.536 -15.760 1.00 86.75 191 THR A N 1
ATOM 1546 C CA . THR A 1 191 ? 6.460 2.115 -15.864 1.00 86.75 191 THR A CA 1
ATOM 1547 C C . THR A 1 191 ? 7.263 1.447 -16.979 1.00 86.75 191 THR A C 1
ATOM 1549 O O . THR A 1 191 ? 7.905 2.140 -17.770 1.00 86.75 191 THR A O 1
ATOM 1552 N N . ILE A 1 192 ? 7.182 0.118 -17.105 1.00 87.38 192 ILE A N 1
ATOM 1553 C CA . ILE A 1 192 ? 7.795 -0.628 -18.215 1.00 87.38 192 ILE A CA 1
ATOM 1554 C C . ILE A 1 192 ? 7.220 -0.161 -19.557 1.00 87.38 192 ILE A C 1
ATOM 1556 O O . ILE A 1 192 ? 7.975 0.133 -20.481 1.00 87.38 192 ILE A O 1
ATOM 1560 N N . LYS A 1 193 ? 5.889 -0.043 -19.664 1.00 87.19 193 LYS A N 1
ATOM 1561 C CA . LYS A 1 193 ? 5.220 0.422 -20.891 1.00 87.19 193 LYS A CA 1
ATOM 1562 C C . LYS A 1 193 ? 5.619 1.852 -21.257 1.00 87.19 193 LYS A C 1
ATOM 1564 O O . LYS A 1 193 ? 5.857 2.126 -22.429 1.00 87.19 193 LYS A O 1
ATOM 1569 N N . GLN A 1 194 ? 5.717 2.747 -20.276 1.00 88.31 194 GLN A N 1
ATOM 1570 C CA . GLN A 1 194 ? 6.080 4.148 -20.489 1.00 88.31 194 GLN A CA 1
ATOM 1571 C C . GLN A 1 194 ? 7.529 4.315 -20.969 1.00 88.31 194 GLN A C 1
ATOM 1573 O O . GLN A 1 194 ? 7.779 5.121 -21.859 1.00 88.31 194 GLN A O 1
ATOM 1578 N N . ASN A 1 195 ? 8.468 3.543 -20.413 1.00 87.81 195 ASN A N 1
ATOM 1579 C CA . ASN A 1 195 ? 9.901 3.645 -20.724 1.00 87.81 195 ASN A CA 1
ATOM 1580 C C . ASN A 1 195 ? 10.353 2.669 -21.821 1.00 87.81 195 ASN A C 1
ATOM 1582 O O . ASN A 1 195 ? 11.548 2.496 -22.061 1.00 87.81 195 ASN A O 1
ATOM 1586 N N . ARG A 1 196 ? 9.411 2.015 -22.506 1.00 86.94 196 ARG A N 1
ATOM 1587 C CA . ARG A 1 196 ? 9.692 0.915 -23.432 1.00 86.94 196 ARG A CA 1
ATOM 1588 C C . ARG A 1 196 ? 10.687 1.280 -24.535 1.00 86.94 196 ARG A C 1
ATOM 1590 O O . ARG A 1 196 ? 11.588 0.500 -24.823 1.00 86.94 196 ARG A O 1
ATOM 1597 N N . SER A 1 197 ? 10.568 2.479 -25.096 1.00 85.75 197 SER A N 1
ATOM 1598 C CA . SER A 1 197 ? 11.486 2.976 -26.127 1.00 85.75 197 SER A CA 1
ATOM 1599 C C . SER A 1 197 ? 12.932 3.089 -25.637 1.00 85.75 197 SER A C 1
ATOM 1601 O O . SER A 1 197 ? 13.864 2.842 -26.398 1.00 85.75 197 SER A O 1
ATOM 1603 N N . GLU A 1 198 ? 13.137 3.447 -24.369 1.00 87.25 198 GLU A N 1
ATOM 1604 C CA . GLU A 1 198 ? 14.476 3.523 -23.778 1.00 87.25 198 GLU A CA 1
ATOM 1605 C C . GLU A 1 198 ? 15.038 2.121 -23.529 1.00 87.25 198 GLU A C 1
ATOM 1607 O O . GLU A 1 198 ? 16.187 1.845 -23.867 1.00 87.25 198 GLU A O 1
ATOM 1612 N N . ILE A 1 199 ? 14.207 1.204 -23.020 1.00 87.06 199 ILE A N 1
ATOM 1613 C CA . ILE A 1 199 ? 14.567 -0.207 -22.802 1.00 87.06 199 ILE A CA 1
ATOM 1614 C C . ILE A 1 199 ? 15.009 -0.864 -24.121 1.00 87.06 199 ILE A C 1
ATOM 1616 O O . ILE A 1 199 ? 16.027 -1.557 -24.162 1.00 87.06 199 ILE A O 1
ATOM 1620 N N . GLU A 1 200 ? 14.290 -0.610 -25.216 1.00 87.06 200 GLU A N 1
ATOM 1621 C CA . GLU A 1 200 ? 14.647 -1.087 -26.558 1.00 87.06 200 GLU A CA 1
ATOM 1622 C C . GLU A 1 200 ? 15.991 -0.513 -27.035 1.00 87.06 200 GLU A C 1
ATOM 1624 O O . GLU A 1 200 ? 16.828 -1.253 -27.557 1.00 87.06 200 GLU A O 1
ATOM 1629 N N . ALA A 1 201 ? 16.254 0.775 -26.793 1.00 85.88 201 ALA A N 1
ATOM 1630 C CA . ALA A 1 201 ? 17.535 1.394 -27.129 1.00 85.88 201 ALA A CA 1
ATOM 1631 C C . ALA A 1 201 ? 18.711 0.776 -26.346 1.00 85.88 201 ALA A C 1
ATOM 1633 O O . ALA A 1 201 ? 19.759 0.484 -26.933 1.00 85.88 201 ALA A O 1
ATOM 1634 N N . TYR A 1 202 ? 18.537 0.519 -25.044 1.00 84.56 202 TYR A N 1
ATOM 1635 C CA . TYR A 1 202 ? 19.548 -0.144 -24.212 1.00 84.56 202 TYR A CA 1
ATOM 1636 C C . TYR A 1 202 ? 19.804 -1.593 -24.640 1.00 84.56 202 TYR A C 1
ATOM 1638 O O . TYR A 1 202 ? 20.960 -2.012 -24.713 1.00 84.56 202 TYR A O 1
ATOM 1646 N N . SER A 1 203 ? 18.752 -2.342 -24.980 1.00 85.31 203 SER A N 1
ATOM 1647 C CA . SER A 1 203 ? 18.864 -3.709 -25.505 1.00 85.31 203 SER A CA 1
ATOM 1648 C C . SER A 1 203 ? 19.652 -3.743 -26.824 1.00 85.31 203 SER A C 1
ATOM 1650 O O . SER A 1 203 ? 20.580 -4.541 -26.975 1.00 85.31 203 SER A O 1
ATOM 1652 N N . CYS A 1 204 ? 19.375 -2.813 -27.747 1.00 81.12 204 CYS A N 1
ATOM 1653 C CA . CYS A 1 204 ? 20.106 -2.679 -29.011 1.00 81.12 204 CYS A CA 1
ATOM 1654 C C . CYS A 1 204 ? 21.601 -2.393 -28.812 1.00 81.12 204 CYS A C 1
ATOM 1656 O O . CYS A 1 204 ? 22.436 -3.034 -29.450 1.00 81.12 204 CYS A O 1
ATOM 1658 N N . LEU A 1 205 ? 21.960 -1.468 -27.912 1.00 78.25 205 LEU A N 1
ATOM 1659 C CA . LEU A 1 205 ? 23.365 -1.186 -27.582 1.00 78.25 205 LEU A CA 1
ATOM 1660 C C . LEU A 1 205 ? 24.101 -2.438 -27.104 1.00 78.25 205 LEU A C 1
ATOM 1662 O O . LEU A 1 205 ? 25.274 -2.629 -27.415 1.00 78.25 205 LEU A O 1
ATOM 1666 N N . LEU A 1 206 ? 23.407 -3.311 -26.382 1.00 71.94 206 LEU A N 1
ATOM 1667 C CA . LEU A 1 206 ? 23.994 -4.516 -25.829 1.00 71.94 206 LEU A CA 1
ATOM 1668 C C . LEU A 1 206 ? 24.312 -5.580 -26.868 1.00 71.94 206 LEU A C 1
ATOM 1670 O O . LEU A 1 206 ? 25.388 -6.176 -26.832 1.00 71.94 206 LEU A O 1
ATOM 1674 N N . VAL A 1 207 ? 23.394 -5.784 -27.811 1.00 73.19 207 VAL A N 1
ATOM 1675 C CA . VAL A 1 207 ? 23.609 -6.670 -28.961 1.00 73.19 207 VAL A CA 1
ATOM 1676 C C . VAL A 1 207 ? 24.760 -6.151 -29.823 1.00 73.19 207 VAL A C 1
ATOM 1678 O O . VAL A 1 207 ? 25.576 -6.929 -30.307 1.00 73.19 207 VAL A O 1
ATOM 1681 N N . LEU A 1 208 ? 24.881 -4.830 -29.977 1.00 72.81 208 LEU A N 1
ATOM 1682 C CA . LEU A 1 208 ? 25.996 -4.231 -30.708 1.00 72.81 208 LEU A CA 1
ATOM 1683 C C . LEU A 1 208 ? 27.334 -4.410 -29.976 1.00 72.81 208 LEU A C 1
ATOM 1685 O O . LEU A 1 208 ? 28.336 -4.723 -30.618 1.00 72.81 208 LEU A O 1
ATOM 1689 N N . LEU A 1 209 ? 27.365 -4.268 -28.647 1.00 69.31 209 LEU A N 1
ATOM 1690 C CA . LEU A 1 209 ? 28.564 -4.512 -27.834 1.00 69.31 209 LEU A CA 1
ATOM 1691 C C . LEU A 1 209 ? 28.994 -5.986 -27.847 1.00 69.31 209 LEU A C 1
ATOM 1693 O O . LEU A 1 209 ? 30.186 -6.268 -27.938 1.00 69.31 209 LEU A O 1
ATOM 1697 N N . SER A 1 210 ? 28.054 -6.935 -27.798 1.00 67.81 210 SER A N 1
ATOM 1698 C CA . SER A 1 210 ? 28.389 -8.361 -27.900 1.00 67.81 210 SER A CA 1
ATOM 1699 C C . SER A 1 210 ? 28.850 -8.744 -29.309 1.00 67.81 210 SER A C 1
ATOM 1701 O O . SER A 1 210 ? 29.827 -9.476 -29.445 1.00 67.81 210 SER A O 1
ATOM 1703 N N . SER A 1 211 ? 28.223 -8.197 -30.356 1.00 63.09 211 SER A N 1
ATOM 1704 C CA . SER A 1 211 ? 28.623 -8.440 -31.747 1.00 63.09 211 SER A CA 1
ATOM 1705 C C . SER A 1 211 ? 30.003 -7.854 -32.060 1.00 63.09 211 SER A C 1
ATOM 1707 O O . SER A 1 211 ? 30.821 -8.519 -32.685 1.00 63.09 211 SER A O 1
ATOM 1709 N N . THR A 1 212 ? 30.305 -6.644 -31.580 1.00 58.66 212 THR A N 1
ATOM 1710 C CA . THR A 1 212 ? 31.638 -6.032 -31.745 1.00 58.66 212 THR A CA 1
ATOM 1711 C C . THR A 1 212 ? 32.720 -6.743 -30.934 1.00 58.66 212 THR A C 1
ATOM 1713 O O . THR A 1 212 ? 33.853 -6.838 -31.396 1.00 58.66 212 THR A O 1
ATOM 1716 N N . PHE A 1 213 ? 32.391 -7.299 -29.763 1.00 53.22 213 PHE A N 1
ATOM 1717 C CA . PHE A 1 213 ? 33.320 -8.135 -28.997 1.00 53.22 213 PHE A CA 1
ATOM 1718 C C . PHE A 1 213 ? 33.653 -9.451 -29.719 1.00 53.22 213 PHE A C 1
ATOM 1720 O O . PHE A 1 213 ? 34.790 -9.906 -29.649 1.00 53.22 213 PHE A O 1
ATOM 1727 N N . ILE A 1 214 ? 32.688 -10.034 -30.441 1.00 52.19 214 ILE A N 1
ATOM 1728 C CA . ILE A 1 214 ? 32.896 -11.240 -31.259 1.00 52.19 214 ILE A CA 1
ATOM 1729 C C . ILE A 1 214 ? 33.737 -10.935 -32.508 1.00 52.19 214 ILE A C 1
ATOM 1731 O O . ILE A 1 214 ? 34.541 -11.769 -32.893 1.00 52.19 214 ILE A O 1
ATOM 1735 N N . GLU A 1 215 ? 33.595 -9.759 -33.127 1.00 48.22 215 GLU A N 1
ATOM 1736 C CA . GLU A 1 215 ? 34.409 -9.371 -34.296 1.00 48.22 215 GLU A CA 1
ATOM 1737 C C . GLU A 1 215 ? 35.852 -8.950 -33.950 1.00 48.22 215 GLU A C 1
ATOM 1739 O O . GLU A 1 215 ? 36.704 -8.879 -34.835 1.00 48.22 215 GLU A O 1
ATOM 1744 N N . LEU A 1 216 ? 36.139 -8.655 -32.678 1.00 46.75 216 LEU A N 1
ATOM 1745 C CA . LEU A 1 216 ? 37.467 -8.262 -32.185 1.00 46.75 216 LEU A CA 1
ATOM 1746 C C . LEU A 1 216 ? 38.348 -9.449 -31.738 1.00 46.75 216 LEU A C 1
ATOM 1748 O O . LEU A 1 216 ? 39.486 -9.219 -31.318 1.00 46.75 216 LEU A O 1
ATOM 1752 N N . PHE A 1 217 ? 37.852 -10.686 -31.844 1.00 42.44 217 PHE A N 1
ATOM 1753 C CA . PHE A 1 217 ? 38.568 -11.941 -31.571 1.00 42.44 217 PHE A CA 1
ATOM 1754 C C . PHE A 1 217 ? 38.536 -12.873 -32.786 1.00 42.44 217 PHE A C 1
ATOM 1756 O O . PHE A 1 217 ? 39.531 -13.617 -32.958 1.00 42.44 217 PHE A O 1
#

Radius of gyration: 30.05 Å; Cα contacts (8 Å, |Δi|>4): 79; chains: 1; bounding box: 105×48×59 Å

InterPro domains:
  IPR008862 T-complex 11 [PF05794] (44-199)
  IPR008862 T-complex 11 [PTHR12832] (31-199)

Foldseek 3Di:
DDDDDDDDDDDPDDDPVVPPVPPPPPQPPVNVVVVVVVVVVLVVLLVLLVDPPDADDLDDPDPVVVVVVVVVVVVLLVVQVVQQPDVPHHCPSVLVLLVVLLVLLVVLDDPVPVVVNVVSCVLSVSVVQVVCVVVVNHDPVSSLVVVLVVLCVRDDPVCNVVSVVQPDPSSSSVVSVSSSSSSVSVVVRVVSNVCNVVSNVVSVVVVVVVVVVVVVD

Mean predicted aligned error: 14.22 Å

pLDDT: mean 74.46, std 16.5, range [30.42, 95.25]

Solvent-accessible surface area (backbone atoms only — not comparable to full-atom values): 13023 Å² total; per-residue (Å²): 135,89,85,85,89,88,88,82,79,88,71,86,75,74,61,77,80,75,65,61,88,64,77,86,72,80,74,50,70,67,59,50,51,54,51,50,54,51,50,53,55,47,54,49,43,39,51,50,49,72,35,90,80,65,66,77,78,90,64,78,89,46,71,64,62,45,50,51,51,50,53,55,51,47,58,53,51,50,50,45,51,51,36,54,66,41,90,77,58,48,55,69,65,54,52,53,50,53,53,48,47,53,52,54,50,54,76,68,48,62,83,86,46,49,72,61,53,52,51,50,47,68,76,63,33,66,68,62,54,48,53,25,51,79,68,73,67,60,59,65,69,61,56,51,51,52,50,52,58,50,48,64,74,72,48,64,80,90,46,58,72,59,56,71,72,36,74,62,68,70,52,31,62,52,49,49,50,55,51,48,58,46,46,50,51,50,51,52,40,50,50,51,64,73,46,39,72,58,42,37,51,55,37,50,53,49,53,50,52,53,51,52,56,60,74,74,107